Protein AF-0000000084550523 (afdb_homodimer)

InterPro domains:
  IPR000086 NUDIX hydrolase domain [PF00293] (5-114)
  IPR000086 NUDIX hydrolase domain [PS51462] (2-129)
  IPR015797 NUDIX hydrolase-like domain superfamily [SSF55811] (1-119)
  IPR020084 NUDIX hydrolase, conserved site [PS00893] (35-56)
  IPR020476 NUDIX hydrolase [PR00502] (30-44)
  IPR020476 NUDIX hydrolase [PR00502] (44-59)

Solvent-accessible surface area (backbone atoms only — not comparable to full-atom values): 14136 Å² total; per-residue (Å²): 114,49,72,41,50,31,27,27,32,50,34,50,47,96,83,65,51,33,34,47,33,28,30,32,51,89,74,68,43,58,42,58,32,40,45,67,50,52,93,94,50,49,68,65,55,31,25,36,49,30,29,24,34,46,36,27,30,39,51,48,71,60,36,30,20,32,40,34,32,34,35,33,58,79,76,39,28,38,35,39,36,40,31,25,39,28,42,80,76,43,73,54,85,43,64,65,39,64,82,50,32,76,45,66,46,77,34,44,46,70,57,44,30,68,63,43,65,80,45,78,82,27,57,73,52,42,68,66,25,38,8,52,58,43,77,68,44,78,42,115,113,48,71,42,49,30,27,26,32,50,35,50,46,97,81,65,52,32,33,48,33,27,30,31,52,88,75,69,41,58,43,58,31,41,46,67,50,52,92,94,50,49,70,65,55,30,26,36,50,30,29,25,34,47,35,27,31,38,50,47,70,58,38,29,21,33,41,34,33,34,36,32,58,79,78,39,28,38,35,39,36,41,31,25,38,28,43,80,76,43,74,54,86,43,64,64,40,64,83,50,32,74,46,66,47,77,34,44,48,70,58,45,29,69,62,41,66,81,46,77,81,27,58,74,51,41,68,65,24,37,8,54,59,44,77,71,44,77,42,114

pLDDT: mean 95.78, std 4.14, range [73.81, 98.88]

Structure (mmCIF, N/CA/C/O backbone):
data_AF-0000000084550523-model_v1
#
loop_
_entity.id
_entity.type
_entity.pdbx_description
1 polymer 'DNA mismatch repair protein MutT'
#
loop_
_atom_site.group_PDB
_atom_site.id
_atom_site.type_symbol
_atom_site.label_atom_id
_atom_site.label_alt_id
_atom_site.label_comp_id
_atom_site.label_asym_id
_atom_site.label_entity_id
_atom_site.label_seq_id
_atom_site.pdbx_PDB_ins_code
_atom_site.Cartn_x
_atom_site.Cartn_y
_atom_site.Cartn_z
_atom_site.occupancy
_atom_site.B_iso_or_equiv
_atom_site.auth_seq_id
_atom_site.auth_comp_id
_atom_site.auth_asym_id
_atom_site.auth_atom_id
_atom_site.pdbx_PDB_model_num
ATOM 1 N N . MET A 1 1 ? 15.398 3.863 -11.352 1 90.38 1 MET A N 1
ATOM 2 C CA . MET A 1 1 ? 14.648 4.773 -10.492 1 90.38 1 MET A CA 1
ATOM 3 C C . MET A 1 1 ? 14.68 4.301 -9.039 1 90.38 1 MET A C 1
ATOM 5 O O . MET A 1 1 ? 14.594 3.1 -8.773 1 90.38 1 MET A O 1
ATOM 9 N N . LYS A 1 2 ? 14.844 5.305 -8.172 1 92.5 2 LYS A N 1
ATOM 10 C CA . LYS A 1 2 ? 14.852 4.98 -6.746 1 92.5 2 LYS A CA 1
ATOM 11 C C . LYS A 1 2 ? 13.438 4.832 -6.203 1 92.5 2 LYS A C 1
ATOM 13 O O . LYS A 1 2 ? 12.562 5.652 -6.5 1 92.5 2 LYS A O 1
ATOM 18 N N . ARG A 1 3 ? 13.188 3.811 -5.434 1 94.19 3 ARG A N 1
ATOM 19 C CA . ARG A 1 3 ? 11.883 3.619 -4.805 1 94.19 3 ARG A CA 1
ATOM 20 C C . ARG A 1 3 ? 11.719 4.531 -3.594 1 94.19 3 ARG A C 1
ATOM 22 O O . ARG A 1 3 ? 12.625 4.637 -2.762 1 94.19 3 ARG A O 1
ATOM 29 N N . VAL A 1 4 ? 10.648 5.211 -3.543 1 95.19 4 VAL A N 1
ATOM 30 C CA . VAL A 1 4 ? 10.344 6.109 -2.436 1 95.19 4 VAL A CA 1
ATOM 31 C C . VAL A 1 4 ? 8.922 5.852 -1.937 1 95.19 4 VAL A C 1
ATOM 33 O O . VAL A 1 4 ? 8 5.648 -2.734 1 95.19 4 VAL A O 1
ATOM 36 N N . ASP A 1 5 ? 8.766 5.816 -0.643 1 97.38 5 ASP A N 1
ATOM 37 C CA . ASP A 1 5 ? 7.445 5.715 -0.022 1 97.38 5 ASP A CA 1
ATOM 38 C C . ASP A 1 5 ? 7.016 7.055 0.572 1 97.38 5 ASP A C 1
ATOM 40 O O . ASP A 1 5 ? 7.77 7.676 1.323 1 97.38 5 ASP A O 1
ATOM 44 N N . VAL A 1 6 ? 5.855 7.426 0.17 1 97.81 6 VAL A N 1
ATOM 45 C CA . VAL A 1 6 ? 5.254 8.641 0.705 1 97.81 6 VAL A CA 1
ATOM 46 C C . VAL A 1 6 ? 3.963 8.297 1.445 1 97.81 6 VAL A C 1
ATOM 48 O O . VAL A 1 6 ? 3.164 7.488 0.972 1 97.81 6 VAL A O 1
ATOM 51 N N . VAL A 1 7 ? 3.803 8.898 2.574 1 98.75 7 VAL A N 1
ATOM 52 C CA . VAL A 1 7 ? 2.615 8.609 3.375 1 98.75 7 VAL A CA 1
ATOM 53 C C . VAL A 1 7 ? 1.816 9.898 3.59 1 98.75 7 VAL A C 1
ATOM 55 O O . VAL A 1 7 ? 2.387 10.984 3.658 1 98.75 7 VAL A O 1
ATOM 58 N N . TYR A 1 8 ? 0.529 9.711 3.693 1 98.56 8 TYR A N 1
ATOM 59 C CA . TYR A 1 8 ? -0.394 10.789 4.023 1 98.56 8 TYR A CA 1
ATOM 60 C C . TYR A 1 8 ? -1.341 10.375 5.145 1 98.56 8 TYR A C 1
ATOM 62 O O . TYR A 1 8 ? -1.666 9.195 5.285 1 98.56 8 TYR A O 1
ATOM 70 N N . SER A 1 9 ? -1.741 11.32 5.922 1 98.75 9 SER A N 1
ATOM 71 C CA . SER A 1 9 ? -2.748 11.141 6.961 1 98.75 9 SER A CA 1
ATOM 72 C C . SER A 1 9 ? -4.027 11.898 6.633 1 98.75 9 SER A C 1
ATOM 74 O O . SER A 1 9 ? -4.02 13.133 6.559 1 98.75 9 SER A O 1
ATOM 76 N N . LEU A 1 10 ? -5.055 11.195 6.402 1 98.44 10 LEU A N 1
ATOM 77 C CA . LEU A 1 10 ? -6.363 11.828 6.281 1 98.44 10 LEU A CA 1
ATOM 78 C C . LEU A 1 10 ? -7.023 11.977 7.648 1 98.44 10 LEU A C 1
ATOM 80 O O . LEU A 1 10 ? -7.48 10.984 8.234 1 98.44 10 LEU A O 1
ATOM 84 N N . ILE A 1 11 ? -7.023 13.156 8.156 1 98.38 11 ILE A N 1
ATOM 85 C CA . ILE A 1 11 ? -7.547 13.484 9.477 1 98.38 11 ILE A CA 1
ATOM 86 C C . ILE A 1 11 ? -8.875 14.219 9.344 1 98.38 11 ILE A C 1
ATOM 88 O O . ILE A 1 11 ? -8.93 15.32 8.805 1 98.38 11 ILE A O 1
ATOM 92 N N . VAL A 1 12 ? -9.914 13.648 9.812 1 97.12 12 VAL A N 1
ATOM 93 C CA . VAL A 1 12 ? -11.234 14.273 9.758 1 97.12 12 VAL A CA 1
ATOM 94 C C . VAL A 1 12 ? -11.727 14.562 11.172 1 97.12 12 VAL A C 1
ATOM 96 O O . VAL A 1 12 ? -11.266 13.945 12.141 1 97.12 12 VAL A O 1
ATOM 99 N N . ASP A 1 13 ? -12.586 15.484 11.273 1 95.69 13 ASP A N 1
ATOM 100 C CA . ASP A 1 13 ? -13.141 15.805 12.586 1 95.69 13 ASP A CA 1
ATOM 101 C C . ASP A 1 13 ? -14.172 14.758 13.008 1 95.69 13 ASP A C 1
ATOM 103 O O . ASP A 1 13 ? -14.438 13.812 12.273 1 95.69 13 ASP A O 1
ATOM 107 N N . GLU A 1 14 ? -14.703 14.898 14.18 1 91.75 14 GLU A N 1
ATOM 108 C CA . GLU A 1 14 ? -15.586 13.906 14.789 1 91.75 14 GLU A CA 1
ATOM 109 C C . GLU A 1 14 ? -16.812 13.664 13.922 1 91.75 14 GLU A C 1
ATOM 111 O O . GLU A 1 14 ? -17.312 12.539 13.844 1 91.75 14 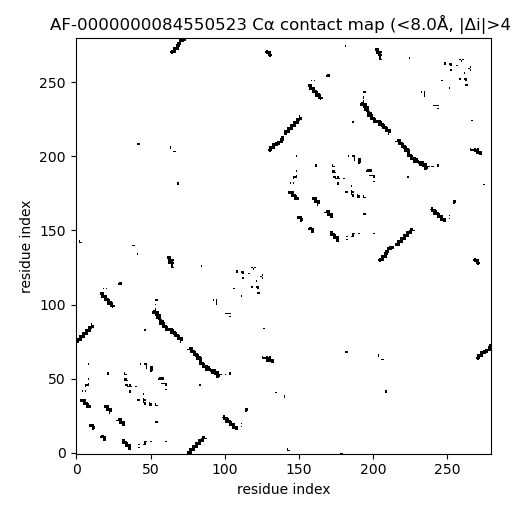GLU A O 1
ATOM 116 N N . LYS A 1 15 ? -17.266 14.742 13.242 1 92.88 15 LYS A N 1
ATOM 117 C CA . LYS A 1 15 ? -18.484 14.633 12.438 1 92.88 15 LYS A CA 1
ATOM 118 C C . LYS A 1 15 ? -18.156 14.203 11.008 1 92.88 15 LYS A C 1
ATOM 120 O O . LYS A 1 15 ? -19.047 14.039 10.18 1 92.88 15 LYS A O 1
ATOM 125 N N . GLU A 1 16 ? -16.828 14.008 10.727 1 92.5 16 GLU A N 1
ATOM 126 C CA . GLU A 1 16 ? -16.344 13.656 9.398 1 92.5 16 GLU A CA 1
ATOM 127 C C . GLU A 1 16 ? -16.859 14.641 8.352 1 92.5 16 GLU A C 1
ATOM 129 O O . GLU A 1 16 ? -17.297 14.242 7.266 1 92.5 16 GLU A O 1
ATOM 134 N N . GLU A 1 17 ? -16.875 15.867 8.719 1 94.81 17 GLU A N 1
ATOM 135 C CA . GLU A 1 17 ? -17.344 16.906 7.809 1 94.81 17 GLU A CA 1
ATOM 136 C C . GLU A 1 17 ? -16.188 17.797 7.344 1 94.81 17 GLU A C 1
ATOM 138 O O . GLU A 1 17 ? -16.281 18.438 6.301 1 94.81 17 GLU A O 1
ATOM 143 N N . ASN A 1 18 ? -15.195 17.859 8.164 1 97.62 18 ASN A N 1
ATOM 144 C CA . ASN A 1 18 ? -14.016 18.672 7.859 1 97.62 18 ASN A CA 1
ATOM 145 C C . ASN A 1 18 ? -12.75 17.828 7.855 1 97.62 18 ASN A C 1
ATOM 147 O O . ASN A 1 18 ? -12.633 16.859 8.617 1 97.62 18 ASN A O 1
ATOM 151 N N . VAL A 1 19 ? -11.836 18.219 7.008 1 98.25 19 VAL A N 1
ATOM 152 C CA . VAL A 1 19 ? -10.547 17.547 6.895 1 98.25 19 VAL A CA 1
ATOM 153 C C . VAL A 1 19 ? -9.422 18.547 7.191 1 98.25 19 VAL A C 1
ATOM 155 O O . VAL A 1 19 ? -9.523 19.719 6.855 1 98.25 19 VAL A O 1
ATOM 158 N N . LEU A 1 20 ? -8.391 18.109 7.887 1 98.56 20 LEU A N 1
ATOM 159 C CA . LEU A 1 20 ? -7.227 18.938 8.172 1 98.56 20 LEU A CA 1
ATOM 160 C C . LEU A 1 20 ? -6.262 18.938 6.988 1 98.56 20 LEU A C 1
ATOM 162 O O . LEU A 1 20 ? -5.828 17.875 6.531 1 98.56 20 LEU A O 1
ATOM 166 N N . MET A 1 21 ? -5.938 20.094 6.469 1 98.5 21 MET A N 1
ATOM 167 C CA . MET A 1 21 ? -5.027 20.234 5.336 1 98.5 21 MET A CA 1
ATOM 168 C C . MET A 1 21 ? -3.84 21.109 5.695 1 98.5 21 MET A C 1
ATOM 170 O O . MET A 1 21 ? -3.902 21.875 6.656 1 98.5 21 MET A O 1
ATOM 174 N N . VAL A 1 22 ? -2.812 20.953 4.969 1 98.69 22 VAL A N 1
ATOM 175 C CA . VAL A 1 22 ? -1.616 21.766 5.148 1 98.69 22 VAL A CA 1
ATOM 176 C C . VAL A 1 22 ? -1.253 22.453 3.832 1 98.69 22 VAL A C 1
ATOM 178 O O . VAL A 1 22 ? -1.513 21.906 2.752 1 98.69 22 VAL A O 1
ATOM 181 N N . HIS A 1 23 ? -0.714 23.609 3.912 1 98.44 23 HIS A N 1
ATOM 182 C CA . HIS A 1 23 ? -0.241 24.344 2.752 1 98.44 23 HIS A CA 1
ATOM 183 C C . HIS A 1 23 ? 1.257 24.156 2.545 1 98.44 23 HIS A C 1
ATOM 185 O O . HIS A 1 23 ? 2.059 24.516 3.408 1 98.44 23 HIS A O 1
ATOM 191 N N . ASN A 1 24 ? 1.652 23.594 1.451 1 97.38 24 ASN A N 1
ATOM 192 C CA . ASN A 1 24 ? 3.049 23.359 1.106 1 97.38 24 ASN A CA 1
ATOM 193 C C . ASN A 1 24 ? 3.705 24.609 0.529 1 97.38 24 ASN A C 1
ATOM 195 O O . ASN A 1 24 ? 3.223 25.172 -0.457 1 97.38 24 ASN A O 1
ATOM 199 N N . ILE A 1 25 ? 4.816 24.969 1.084 1 97.56 25 ILE A N 1
ATOM 200 C CA . ILE A 1 25 ? 5.5 26.188 0.682 1 97.56 25 ILE A CA 1
ATOM 201 C C . ILE A 1 25 ? 6.121 26 -0.7 1 97.56 25 ILE A C 1
ATOM 203 O O . ILE A 1 25 ? 5.949 26.844 -1.584 1 97.56 25 ILE A O 1
ATOM 207 N N . LYS A 1 26 ? 6.781 24.922 -0.896 1 94.25 26 LYS A N 1
ATOM 208 C CA . LYS A 1 26 ? 7.539 24.672 -2.121 1 94.25 26 LYS A CA 1
ATOM 209 C C . LYS A 1 26 ? 6.629 24.719 -3.346 1 94.25 26 LYS A C 1
ATOM 211 O O . LYS A 1 26 ? 6.98 25.312 -4.371 1 94.25 26 LYS A O 1
ATOM 216 N N . TYR A 1 27 ? 5.469 24.203 -3.219 1 92.5 27 TYR A N 1
ATOM 217 C CA . TYR A 1 27 ? 4.602 24.062 -4.383 1 92.5 27 TYR A CA 1
ATOM 218 C C . TYR A 1 27 ? 3.42 25.031 -4.305 1 92.5 27 TYR A C 1
ATOM 220 O O . TYR A 1 27 ? 2.596 25.078 -5.219 1 92.5 27 TYR A O 1
ATOM 228 N N . ASP A 1 28 ? 3.338 25.641 -3.254 1 96.06 28 ASP A N 1
ATOM 229 C CA . ASP A 1 28 ? 2.26 26.594 -3.002 1 96.06 28 ASP A CA 1
ATOM 230 C C . ASP A 1 28 ? 0.894 25.938 -3.217 1 96.06 28 ASP A C 1
ATOM 232 O O . ASP A 1 28 ? 0.061 26.469 -3.959 1 96.06 28 ASP A O 1
ATOM 236 N N . ASN A 1 29 ? 0.707 24.797 -2.643 1 96.56 29 ASN A N 1
ATOM 237 C CA . ASN A 1 29 ? -0.542 24.062 -2.771 1 96.56 29 ASN A CA 1
ATOM 238 C C . ASN A 1 29 ? -0.955 23.422 -1.449 1 96.56 29 ASN A C 1
ATOM 240 O O . ASN A 1 29 ? -0.176 23.406 -0.494 1 96.56 29 ASN A O 1
ATOM 244 N N . TRP A 1 30 ? -2.232 22.984 -1.427 1 97.12 30 TRP A N 1
ATOM 245 C CA . TRP A 1 30 ? -2.773 22.328 -0.245 1 97.12 30 TRP A CA 1
ATOM 246 C C . TRP A 1 30 ? -2.777 20.812 -0.424 1 97.12 30 TRP A C 1
ATOM 248 O O . TRP A 1 30 ? -3.068 20.312 -1.512 1 97.12 30 TRP A O 1
ATOM 258 N N . SER A 1 31 ? -2.518 20.125 0.626 1 97.38 31 SER A N 1
ATOM 259 C CA . SER A 1 31 ? -2.527 18.672 0.622 1 97.38 31 SER A CA 1
ATOM 260 C C . SER A 1 31 ? -2.859 18.109 2.004 1 97.38 31 SER A C 1
ATOM 262 O O . SER A 1 31 ? -3.059 18.875 2.953 1 97.38 31 SER A O 1
ATOM 264 N N . LEU A 1 32 ? -2.984 16.859 2.088 1 98.12 32 LEU A N 1
ATOM 265 C CA . LEU A 1 32 ? -3.02 16.172 3.383 1 98.12 32 LEU A CA 1
ATOM 266 C C . LEU A 1 32 ? -1.653 16.234 4.059 1 98.12 32 LEU A C 1
ATOM 268 O O . LEU A 1 32 ? -0.624 16.297 3.385 1 98.12 32 LEU A O 1
ATOM 272 N N . PRO A 1 33 ? -1.661 16.281 5.406 1 98.56 33 PRO A N 1
ATOM 273 C CA . PRO A 1 33 ? -0.357 16.109 6.051 1 98.56 33 PRO A CA 1
ATOM 274 C C . PRO A 1 33 ? 0.345 14.82 5.645 1 98.56 33 PRO A C 1
ATOM 276 O O . PRO A 1 33 ? -0.289 13.758 5.574 1 98.56 33 PRO A O 1
ATOM 279 N N . GLY A 1 34 ? 1.571 14.875 5.336 1 98.44 34 GLY A N 1
ATOM 280 C CA . GLY A 1 34 ? 2.307 13.695 4.898 1 98.44 34 GLY A CA 1
ATOM 281 C C . GLY A 1 34 ? 3.701 14.016 4.395 1 98.44 34 GLY A C 1
ATOM 282 O O . GLY A 1 34 ? 4.125 15.18 4.422 1 98.44 34 GLY A O 1
ATOM 283 N N . GLY A 1 35 ? 4.43 13.023 3.965 1 97.69 35 GLY A N 1
ATOM 284 C CA . GLY A 1 35 ? 5.793 13.164 3.473 1 97.69 35 GLY A CA 1
ATOM 285 C C . GLY A 1 35 ? 6.48 11.828 3.238 1 97.69 35 GLY A C 1
ATOM 286 O O . GLY A 1 35 ? 5.84 10.781 3.285 1 97.69 35 GLY A O 1
ATOM 287 N N . SER A 1 36 ? 7.75 11.891 2.982 1 97.25 36 SER A N 1
ATOM 288 C CA . SER A 1 36 ? 8.531 10.695 2.672 1 97.25 36 SER A CA 1
ATOM 289 C C . SER A 1 36 ? 8.836 9.891 3.93 1 97.25 36 SER A C 1
ATOM 291 O O . SER A 1 36 ? 9.07 10.461 4.996 1 97.25 36 SER A O 1
ATOM 293 N N . VAL A 1 37 ? 8.828 8.609 3.764 1 97.94 37 VAL A N 1
ATOM 294 C CA . VAL A 1 37 ? 9.273 7.719 4.828 1 97.94 37 VAL A CA 1
ATOM 295 C C . VAL A 1 37 ? 10.797 7.758 4.934 1 97.94 37 VAL A C 1
ATOM 297 O O . VAL A 1 37 ? 11.5 7.617 3.93 1 97.94 37 VAL A O 1
ATOM 300 N N . GLU A 1 38 ? 11.352 7.992 6.113 1 97.19 38 GLU A N 1
ATOM 301 C CA . GLU A 1 38 ? 12.797 8.023 6.332 1 97.19 38 GLU A CA 1
ATOM 302 C C . GLU A 1 38 ? 13.344 6.629 6.629 1 97.19 38 GLU A C 1
ATOM 304 O O . GLU A 1 38 ? 12.594 5.742 7.051 1 97.19 38 GLU A O 1
ATOM 309 N N . PRO A 1 39 ? 14.633 6.445 6.402 1 94.62 39 PRO A N 1
ATOM 310 C CA . PRO A 1 39 ? 15.227 5.145 6.719 1 94.62 39 PRO A CA 1
ATOM 311 C C . PRO A 1 39 ? 15.008 4.73 8.172 1 94.62 39 PRO A C 1
ATOM 313 O O . PRO A 1 39 ? 15.172 5.547 9.078 1 94.62 39 PRO A O 1
ATOM 316 N N . GLY A 1 40 ? 14.562 3.471 8.367 1 93.12 40 GLY A N 1
ATOM 317 C CA . GLY A 1 40 ? 14.398 2.926 9.703 1 93.12 40 GLY A CA 1
ATOM 318 C C . GLY A 1 40 ? 13.016 3.162 10.273 1 93.12 40 GLY A C 1
ATOM 319 O O . GLY A 1 40 ? 12.688 2.662 11.352 1 93.12 40 GLY A O 1
ATOM 320 N N . GLU A 1 41 ? 12.203 3.863 9.539 1 96.31 41 GLU A N 1
ATOM 321 C CA . GLU A 1 41 ? 10.844 4.18 9.953 1 96.31 41 GLU A CA 1
ATOM 322 C C . GLU A 1 41 ? 9.828 3.311 9.219 1 96.31 41 GLU A C 1
ATOM 324 O O . GLU A 1 41 ? 9.984 3.037 8.031 1 96.31 41 GLU A O 1
ATOM 329 N N . THR A 1 42 ? 8.789 2.869 9.969 1 98 42 THR A N 1
ATOM 330 C CA . THR A 1 42 ? 7.668 2.229 9.297 1 98 42 THR A CA 1
ATOM 331 C C . THR A 1 42 ? 6.781 3.268 8.617 1 98 42 THR A C 1
ATOM 333 O O . THR A 1 42 ? 6.906 4.465 8.875 1 98 42 THR A O 1
ATOM 336 N N . LEU A 1 43 ? 5.906 2.799 7.754 1 98.69 43 LEU A N 1
ATOM 337 C CA . LEU A 1 43 ? 4.918 3.674 7.133 1 98.69 43 LEU A CA 1
ATOM 338 C C . LEU A 1 43 ? 4.113 4.422 8.188 1 98.69 43 LEU A C 1
ATOM 340 O O . LEU A 1 43 ? 3.938 5.637 8.094 1 98.69 43 LEU A O 1
ATOM 344 N N . ALA A 1 44 ? 3.645 3.695 9.188 1 98.75 44 ALA A N 1
ATOM 345 C CA . ALA A 1 44 ? 2.818 4.27 10.242 1 98.75 44 ALA A CA 1
ATOM 346 C C . ALA A 1 44 ? 3.6 5.305 11.047 1 98.75 44 ALA A C 1
ATOM 348 O O . ALA A 1 44 ? 3.092 6.391 11.336 1 98.75 44 ALA A O 1
ATOM 349 N N . GLU A 1 45 ? 4.855 4.992 11.391 1 98.56 45 GLU A N 1
ATOM 350 C CA . GLU A 1 45 ? 5.703 5.922 12.125 1 98.56 45 GLU A CA 1
ATOM 351 C C . GLU A 1 45 ? 5.922 7.211 11.336 1 98.56 45 GLU A C 1
ATOM 353 O O . GLU A 1 45 ? 5.895 8.305 11.906 1 98.56 45 GLU A O 1
ATOM 358 N N . ALA A 1 46 ? 6.188 7.066 10.07 1 98.75 46 ALA A N 1
ATOM 359 C CA . ALA A 1 46 ? 6.383 8.227 9.211 1 98.75 46 ALA A CA 1
ATOM 360 C C . ALA A 1 46 ? 5.129 9.102 9.172 1 98.75 46 ALA A C 1
ATOM 362 O O . ALA A 1 46 ? 5.215 10.328 9.266 1 98.75 46 ALA A O 1
ATOM 363 N N . ALA A 1 47 ? 3.953 8.477 9.016 1 98.81 47 ALA A N 1
ATOM 364 C CA . ALA A 1 47 ? 2.695 9.211 8.969 1 98.81 47 ALA A CA 1
ATOM 365 C C . ALA A 1 47 ? 2.471 10 10.25 1 98.81 47 ALA A C 1
ATOM 367 O O . ALA A 1 47 ? 2.104 11.18 10.211 1 98.81 47 ALA A O 1
ATOM 368 N N . VAL A 1 48 ? 2.725 9.344 11.359 1 98.69 48 VAL A N 1
ATOM 369 C CA . VAL A 1 48 ? 2.551 9.977 12.664 1 98.69 48 VAL A CA 1
ATOM 370 C C . VAL A 1 48 ? 3.545 11.125 12.82 1 98.69 48 VAL A C 1
ATOM 372 O O . VAL A 1 48 ? 3.174 12.219 13.242 1 98.69 48 VAL A O 1
ATOM 375 N N . ARG A 1 49 ? 4.812 10.875 12.484 1 98.62 49 ARG A N 1
ATOM 376 C CA . ARG A 1 49 ? 5.844 11.906 12.586 1 98.62 49 ARG A CA 1
ATOM 377 C C . ARG A 1 49 ? 5.508 13.102 11.703 1 98.62 49 ARG A C 1
ATOM 379 O O . ARG A 1 49 ? 5.543 14.242 12.164 1 98.62 49 ARG A O 1
ATOM 386 N N . GLU A 1 50 ? 5.191 12.867 10.438 1 98.75 50 GLU A N 1
ATOM 387 C CA . GLU A 1 50 ? 4.891 13.945 9.492 1 98.75 50 GLU A CA 1
ATOM 388 C C . GLU A 1 50 ? 3.666 14.742 9.938 1 98.75 50 GLU A C 1
ATOM 390 O O . GLU A 1 50 ? 3.623 15.961 9.781 1 98.75 50 GLU A O 1
ATOM 395 N N . ALA A 1 51 ? 2.629 14.055 10.414 1 98.69 51 ALA A N 1
ATOM 396 C CA . ALA A 1 51 ? 1.464 14.766 10.938 1 98.69 51 ALA A CA 1
ATOM 397 C C . ALA A 1 51 ? 1.86 15.719 12.062 1 98.69 51 ALA A C 1
ATOM 399 O O . ALA A 1 51 ? 1.423 16.875 12.094 1 98.69 51 ALA A O 1
ATOM 400 N N . TRP A 1 52 ? 2.695 15.234 12.945 1 98.62 52 TRP A N 1
ATOM 401 C CA . TRP A 1 52 ? 3.154 16.062 14.055 1 98.62 52 TRP A CA 1
ATOM 402 C C . TRP A 1 52 ? 3.971 17.25 13.547 1 98.62 52 TRP A C 1
ATOM 404 O O . TRP A 1 52 ? 3.742 18.391 13.961 1 98.62 52 TRP A O 1
ATOM 414 N N . GLU A 1 53 ? 4.91 16.969 12.719 1 98.62 53 GLU A N 1
ATOM 415 C CA . GLU A 1 53 ? 5.789 18.016 12.203 1 98.62 53 GLU A CA 1
ATOM 416 C C . GLU A 1 53 ? 4.992 19.109 11.484 1 98.62 53 GLU A C 1
ATOM 418 O O . GLU A 1 53 ? 5.273 20.297 11.648 1 98.62 53 GLU A O 1
ATOM 423 N N . GLU A 1 54 ? 3.984 18.703 10.766 1 98.62 54 GLU A N 1
ATOM 424 C CA . GLU A 1 54 ? 3.311 19.641 9.875 1 98.62 54 GLU A CA 1
ATOM 425 C C . GLU A 1 54 ? 2.1 20.266 10.547 1 98.62 54 GLU A C 1
ATOM 427 O O . GLU A 1 54 ? 1.637 21.328 10.133 1 98.62 54 GLU A O 1
ATOM 432 N N . THR A 1 55 ? 1.513 19.625 11.602 1 98.44 55 THR A N 1
ATOM 433 C CA . THR A 1 55 ? 0.261 20.125 12.148 1 98.44 55 THR A CA 1
ATOM 434 C C . THR A 1 55 ? 0.38 20.359 13.648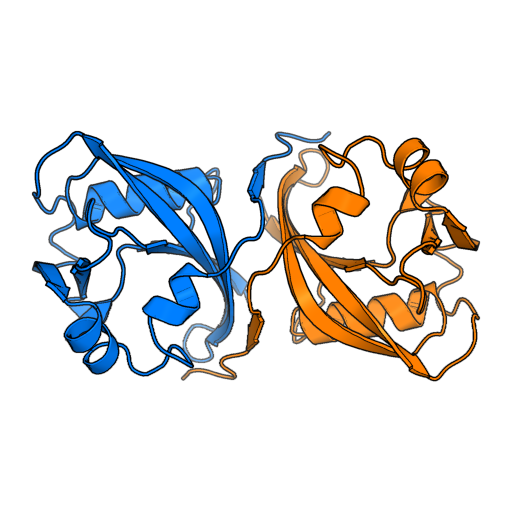 1 98.44 55 THR A C 1
ATOM 436 O O . THR A 1 55 ? -0.444 21.047 14.25 1 98.44 55 THR A O 1
ATOM 439 N N . GLY A 1 56 ? 1.37 19.75 14.32 1 98.31 56 GLY A N 1
ATOM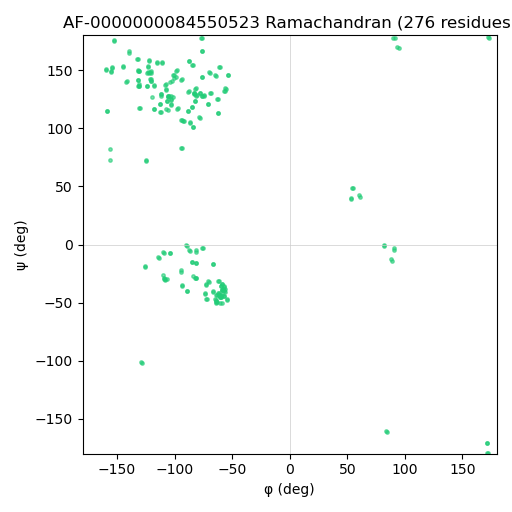 440 C CA . GLY A 1 56 ? 1.516 19.797 15.766 1 98.31 56 GLY A CA 1
ATOM 441 C C . GLY A 1 56 ? 0.634 18.797 16.484 1 98.31 56 GLY A C 1
ATOM 442 O O . GLY A 1 56 ? 0.702 18.672 17.719 1 98.31 56 GLY A O 1
ATOM 443 N N . LEU A 1 57 ? -0.161 18.016 15.789 1 98.25 57 LEU A N 1
ATOM 444 C CA . LEU A 1 57 ? -1.102 17.078 16.391 1 98.25 57 LEU A CA 1
ATOM 445 C C . LEU A 1 57 ? -0.481 15.688 16.5 1 98.25 57 LEU A C 1
ATOM 447 O O . LEU A 1 57 ? 0.264 15.266 15.617 1 98.25 57 LEU A O 1
ATOM 451 N N . THR A 1 58 ? -0.779 15.031 17.578 1 98.25 58 THR A N 1
ATOM 452 C CA . THR A 1 58 ? -0.496 13.609 17.688 1 98.25 58 THR A CA 1
ATOM 453 C C . THR A 1 58 ? -1.661 12.781 17.141 1 98.25 58 THR A C 1
ATOM 455 O O . THR A 1 58 ? -2.818 13.039 17.484 1 98.25 58 THR A O 1
ATOM 458 N N . VAL A 1 59 ? -1.332 11.812 16.312 1 98.5 59 VAL A N 1
ATOM 459 C CA . VAL A 1 59 ? -2.4 11.031 15.703 1 98.5 59 VAL A CA 1
ATOM 460 C C . VAL A 1 59 ? -2.082 9.547 15.812 1 98.5 59 VAL A C 1
ATOM 462 O O . VAL A 1 59 ? -0.941 9.164 16.094 1 98.5 59 VAL A O 1
ATOM 465 N N . GLU A 1 60 ? -3.105 8.773 15.688 1 98.44 60 GLU A N 1
ATOM 466 C CA . GLU A 1 60 ? -3.008 7.336 15.422 1 98.44 60 GLU A CA 1
ATOM 467 C C . GLU A 1 60 ? -3.529 6.996 14.031 1 98.44 60 GLU A C 1
ATOM 469 O O . GLU A 1 60 ? -4.578 7.496 13.609 1 98.44 60 GLU A O 1
ATOM 474 N N . VAL A 1 61 ? -2.697 6.246 13.312 1 98.38 61 VAL A N 1
ATOM 475 C CA . VAL A 1 61 ? -3.15 5.812 11.992 1 98.38 61 VAL A CA 1
ATOM 476 C C . VAL A 1 61 ? -3.688 4.387 12.078 1 98.38 61 VAL A C 1
ATOM 478 O O . VAL A 1 61 ? -3.258 3.602 12.93 1 98.38 61 VAL A O 1
ATOM 481 N N . SER A 1 62 ? -4.621 4.059 11.25 1 97.19 62 SER A N 1
ATOM 482 C CA . SER A 1 62 ? -5.262 2.748 11.273 1 97.19 62 SER A CA 1
ATOM 483 C C . SER A 1 62 ? -5.258 2.107 9.891 1 97.19 62 SER A C 1
ATOM 485 O O . SER A 1 62 ? -4.23 1.583 9.445 1 97.19 62 SER A O 1
ATOM 487 N N . ARG A 1 63 ? -6.348 2.127 9.148 1 97.81 63 ARG A N 1
ATOM 488 C CA . ARG A 1 63 ? -6.504 1.447 7.871 1 97.81 63 ARG A CA 1
ATOM 489 C C . ARG A 1 63 ? -5.957 2.299 6.73 1 97.81 63 ARG A C 1
ATOM 491 O O . ARG A 1 63 ? -5.848 3.52 6.855 1 97.81 63 ARG A O 1
ATOM 498 N N . VAL A 1 64 ? -5.559 1.638 5.66 1 98.69 64 VAL A N 1
ATOM 499 C CA . VAL A 1 64 ? -5.137 2.289 4.422 1 98.69 64 VAL A CA 1
ATOM 500 C C . VAL A 1 64 ? -6.363 2.627 3.574 1 98.69 64 VAL A C 1
ATOM 502 O O . VAL A 1 64 ? -7.215 1.769 3.334 1 98.69 64 VAL A O 1
ATOM 505 N N . LEU A 1 65 ? -6.371 3.848 3.16 1 98.25 65 LEU A N 1
ATOM 506 C CA . LEU A 1 65 ? -7.52 4.344 2.408 1 98.25 65 LEU A CA 1
ATOM 507 C C . LEU A 1 65 ? -7.285 4.203 0.908 1 98.25 65 LEU A C 1
ATOM 509 O O . LEU A 1 65 ? -8.227 3.988 0.146 1 98.25 65 LEU A O 1
ATOM 513 N N . THR A 1 66 ? -6.082 4.395 0.526 1 97.94 66 THR A N 1
ATOM 514 C CA . THR A 1 66 ? -5.727 4.312 -0.887 1 97.94 66 THR A CA 1
ATOM 515 C C . THR A 1 66 ? -4.23 4.066 -1.056 1 97.94 66 THR A C 1
ATOM 517 O O . THR A 1 66 ? -3.436 4.43 -0.185 1 97.94 66 THR A O 1
ATOM 520 N N . VAL A 1 67 ? -3.883 3.414 -2.121 1 98.31 67 VAL A N 1
ATOM 521 C CA . VAL A 1 67 ? -2.508 3.27 -2.594 1 98.31 67 VAL A CA 1
ATOM 522 C C . VAL A 1 67 ? -2.367 3.904 -3.975 1 98.31 67 VAL A C 1
ATOM 524 O O . VAL A 1 67 ? -3.025 3.484 -4.93 1 98.31 67 VAL A O 1
ATOM 527 N N . ASN A 1 68 ? -1.591 4.891 -4.062 1 96.88 68 ASN A N 1
ATOM 528 C CA . ASN A 1 68 ? -1.264 5.512 -5.344 1 96.88 68 ASN A CA 1
ATOM 529 C C . ASN A 1 68 ? 0.19 5.258 -5.734 1 96.88 68 ASN A C 1
ATOM 531 O O . ASN A 1 68 ? 1.02 4.941 -4.879 1 96.88 68 ASN A O 1
ATOM 535 N N . GLU A 1 69 ? 0.397 5.344 -6.949 1 97.19 69 GLU A N 1
ATOM 536 C CA . GLU A 1 69 ? 1.716 5.074 -7.516 1 97.19 69 GLU A CA 1
ATOM 537 C C . GLU A 1 69 ? 2.031 6.027 -8.664 1 97.19 69 GLU A C 1
ATOM 539 O O . GLU A 1 69 ? 1.145 6.379 -9.445 1 97.19 69 GLU A O 1
ATOM 544 N N . GLY A 1 70 ? 3.299 6.477 -8.703 1 95.69 70 GLY A N 1
ATOM 545 C CA . GLY A 1 70 ? 3.717 7.328 -9.805 1 95.69 70 GLY A CA 1
ATOM 546 C C . GLY A 1 70 ? 5.211 7.281 -10.062 1 95.69 70 GLY A C 1
ATOM 547 O O . GLY A 1 70 ? 5.992 6.988 -9.156 1 95.69 70 GLY A O 1
ATOM 548 N N . PHE A 1 71 ? 5.578 7.465 -11.281 1 95.19 71 PHE A N 1
ATOM 549 C CA . PHE A 1 71 ? 6.973 7.656 -11.664 1 95.19 71 PHE A CA 1
ATOM 550 C C . PHE A 1 71 ? 7.328 9.141 -11.695 1 95.19 71 PHE A C 1
ATOM 552 O O . PHE A 1 71 ? 6.875 9.875 -12.57 1 95.19 71 PHE A O 1
ATOM 559 N N . MET A 1 72 ? 8.062 9.539 -10.719 1 92.88 72 MET A N 1
ATOM 560 C CA . MET A 1 72 ? 8.508 10.93 -10.656 1 92.88 72 MET A CA 1
ATOM 561 C C . MET A 1 72 ? 9.766 11.141 -11.5 1 92.88 72 MET A C 1
ATOM 563 O O . MET A 1 72 ? 10.883 10.914 -11.031 1 92.88 72 MET A O 1
ATOM 567 N N . MET A 1 73 ? 9.672 11.664 -12.648 1 89.25 73 MET A N 1
ATOM 568 C CA . MET A 1 73 ? 10.711 11.672 -13.672 1 89.25 73 MET A CA 1
ATOM 569 C C . MET A 1 73 ? 11.828 12.648 -13.305 1 89.25 73 MET A C 1
ATOM 571 O O . MET A 1 73 ? 13.008 12.352 -13.508 1 89.25 73 MET A O 1
ATOM 575 N N . LYS A 1 74 ? 11.445 13.812 -12.812 1 87.62 74 LYS A N 1
ATOM 576 C CA . LYS A 1 74 ? 12.438 14.828 -12.484 1 87.62 74 LYS A CA 1
ATOM 577 C C . LYS A 1 74 ? 13.43 14.312 -11.438 1 87.62 74 LYS A C 1
ATOM 579 O O . LYS A 1 74 ? 14.633 14.523 -11.562 1 87.62 74 LYS A O 1
ATOM 584 N N . HIS A 1 75 ? 12.961 13.555 -10.57 1 88.31 75 HIS A N 1
ATOM 585 C CA . HIS A 1 75 ? 13.805 13.086 -9.469 1 88.31 75 HIS A CA 1
ATOM 586 C C . HIS A 1 75 ? 14.227 11.641 -9.672 1 88.31 75 HIS A C 1
ATOM 588 O O . HIS A 1 75 ? 14.984 11.086 -8.867 1 88.31 75 HIS A O 1
ATOM 594 N N . GLN A 1 76 ? 13.602 11.016 -10.758 1 91.56 76 GLN A N 1
ATOM 595 C CA . GLN A 1 76 ? 13.875 9.617 -11.07 1 91.56 76 GLN A CA 1
ATOM 596 C C . GLN A 1 76 ? 13.484 8.703 -9.906 1 91.56 76 GLN A C 1
ATOM 598 O O . GLN A 1 76 ? 14.273 7.852 -9.484 1 91.56 76 GLN A O 1
ATOM 603 N N . HIS A 1 77 ? 12.352 9.031 -9.375 1 93.62 77 HIS A N 1
ATOM 604 C CA . HIS A 1 77 ? 11.797 8.234 -8.281 1 93.62 77 HIS A CA 1
ATOM 605 C C . HIS A 1 77 ? 10.594 7.422 -8.75 1 93.62 77 HIS A C 1
ATOM 607 O O . HIS A 1 77 ? 9.773 7.906 -9.531 1 93.62 77 HIS A O 1
ATOM 613 N N . HIS A 1 78 ? 10.516 6.238 -8.352 1 95.94 78 HIS A N 1
ATOM 614 C CA . HIS A 1 78 ? 9.297 5.438 -8.32 1 95.94 78 HIS A CA 1
ATOM 615 C C . HIS A 1 78 ? 8.617 5.523 -6.957 1 95.94 78 HIS A C 1
ATOM 617 O O . HIS A 1 78 ? 9.039 4.867 -6.004 1 95.94 78 HIS A O 1
ATOM 623 N N . ALA A 1 79 ? 7.5 6.246 -6.902 1 96.44 79 ALA A N 1
ATOM 624 C CA . ALA A 1 79 ? 6.898 6.574 -5.613 1 96.44 79 ALA A CA 1
ATOM 625 C C . ALA A 1 79 ? 5.625 5.77 -5.379 1 96.44 79 ALA A C 1
ATOM 627 O O . ALA A 1 79 ? 4.801 5.625 -6.285 1 96.44 79 ALA A O 1
ATOM 628 N N . ILE A 1 80 ? 5.527 5.23 -4.23 1 97.75 80 ILE A N 1
ATOM 629 C CA . ILE A 1 80 ? 4.277 4.668 -3.729 1 97.75 80 ILE A CA 1
ATOM 630 C C . ILE A 1 80 ? 3.701 5.586 -2.65 1 97.75 80 ILE A C 1
ATOM 632 O O . ILE A 1 80 ? 4.391 5.941 -1.692 1 97.75 80 ILE A O 1
ATOM 636 N N . PHE A 1 81 ? 2.467 6.027 -2.861 1 97.62 81 PHE A N 1
ATOM 637 C CA . PHE A 1 81 ? 1.762 6.887 -1.92 1 97.62 81 PHE A CA 1
ATOM 638 C C . PHE A 1 81 ? 0.736 6.094 -1.121 1 97.62 81 PHE A C 1
ATOM 640 O O . PHE A 1 81 ? -0.17 5.484 -1.695 1 97.62 81 PHE A O 1
ATOM 647 N N . ILE A 1 82 ? 0.907 6.094 0.162 1 98.69 82 ILE A N 1
ATOM 648 C CA . ILE A 1 82 ? -0.034 5.414 1.046 1 98.69 82 ILE A CA 1
ATOM 649 C C . ILE A 1 82 ? -0.785 6.441 1.889 1 98.69 82 ILE A C 1
ATOM 651 O O . ILE A 1 82 ? -0.17 7.223 2.617 1 98.69 82 ILE A O 1
ATOM 655 N N . THR A 1 83 ? -2.07 6.461 1.772 1 98.62 83 THR A N 1
ATOM 656 C CA . THR A 1 83 ? -2.889 7.344 2.596 1 98.62 83 THR A CA 1
ATOM 657 C C . THR A 1 83 ? -3.566 6.562 3.719 1 98.62 83 THR A C 1
ATOM 659 O O . THR A 1 83 ? -4.285 5.594 3.463 1 98.62 83 THR A O 1
ATOM 662 N N . PHE A 1 84 ? -3.357 6.992 4.941 1 98.88 84 PHE A N 1
ATOM 663 C CA . PHE A 1 84 ? -3.947 6.363 6.117 1 98.88 84 PHE A CA 1
ATOM 664 C C . PHE A 1 84 ? -5.16 7.148 6.598 1 98.88 84 PHE A C 1
ATOM 666 O O . PHE A 1 84 ? -5.188 8.375 6.512 1 98.88 84 PHE A O 1
ATOM 673 N N . ALA A 1 85 ? -6.133 6.418 7.121 1 98.44 85 ALA A N 1
ATOM 674 C CA . ALA A 1 85 ? -7.066 7.043 8.055 1 98.44 85 ALA A CA 1
ATOM 675 C C . ALA A 1 85 ? -6.379 7.387 9.375 1 98.44 85 ALA A C 1
ATOM 677 O O . ALA A 1 85 ? -5.672 6.555 9.945 1 98.44 85 ALA A O 1
ATOM 678 N N . ALA A 1 86 ? -6.566 8.633 9.828 1 98.44 86 ALA A N 1
ATOM 679 C CA . ALA A 1 86 ? -5.891 9.062 11.047 1 98.44 86 ALA A CA 1
ATOM 680 C C . ALA A 1 86 ? -6.867 9.742 12.008 1 98.44 86 ALA A C 1
ATOM 682 O O . ALA A 1 86 ? -7.75 10.492 11.578 1 98.44 86 ALA A O 1
ATOM 683 N N . SER A 1 87 ? -6.699 9.477 13.281 1 97.75 87 SER A N 1
ATOM 684 C CA . SER A 1 87 ? -7.492 10.117 14.328 1 97.75 87 SER A CA 1
ATOM 685 C C . SER A 1 87 ? -6.605 10.891 15.297 1 97.75 87 SER A C 1
ATOM 687 O O . SER A 1 87 ? -5.516 10.43 15.648 1 97.75 87 SER A O 1
ATOM 689 N N . ILE A 1 88 ? -7.082 12.023 15.75 1 97.81 88 ILE A N 1
ATOM 690 C CA . ILE A 1 88 ? -6.328 12.867 16.672 1 97.81 88 ILE A CA 1
ATOM 691 C C . ILE A 1 88 ? -6.379 12.266 18.078 1 97.81 88 ILE A C 1
ATOM 693 O O . ILE A 1 88 ? -7.457 11.953 18.578 1 97.81 88 ILE A O 1
ATOM 697 N N . THR A 1 89 ? -5.223 12.109 18.656 1 97.69 89 THR A N 1
ATOM 698 C CA . THR A 1 89 ? -5.168 11.578 20.016 1 97.69 89 THR A CA 1
ATOM 699 C C . THR A 1 89 ? -4.648 12.633 20.984 1 97.69 89 THR A C 1
ATOM 701 O O . THR A 1 89 ? -4.656 12.422 22.203 1 97.69 89 THR A O 1
ATOM 704 N N . GLY A 1 90 ? -4.102 13.75 20.438 1 96.44 90 GLY A N 1
ATOM 705 C CA . GLY A 1 90 ? -3.631 14.836 21.281 1 96.44 90 GLY A CA 1
ATOM 706 C C . GLY A 1 90 ? -2.91 15.922 20.516 1 96.44 90 GLY A C 1
ATOM 707 O O . GLY A 1 90 ? -2.857 15.883 19.281 1 96.44 90 GLY A O 1
ATOM 708 N N . GLY A 1 91 ? -2.527 16.938 21.297 1 95.25 91 GLY A N 1
ATOM 709 C CA . GLY A 1 91 ? -1.776 18.031 20.719 1 95.25 91 GLY A CA 1
ATOM 710 C C . GLY A 1 91 ? -2.654 19.203 20.312 1 95.25 91 GLY A C 1
ATOM 711 O O . GLY A 1 91 ? -3.881 19.125 20.406 1 95.25 91 GLY A O 1
ATOM 712 N N . ASP A 1 92 ? -1.94 20.312 19.984 1 96.31 92 ASP A N 1
ATOM 713 C CA . ASP A 1 92 ? -2.559 21.5 19.422 1 96.31 92 ASP A CA 1
ATOM 714 C C . ASP A 1 92 ? -1.945 21.875 18.078 1 96.31 92 ASP A C 1
ATOM 716 O O . ASP A 1 92 ? -0.79 21.547 17.812 1 96.31 92 ASP A O 1
ATOM 720 N N . ILE A 1 93 ? -2.754 22.5 17.359 1 96.62 93 ILE A N 1
ATOM 721 C CA . ILE A 1 93 ? -2.266 22.906 16.047 1 96.62 93 ILE A CA 1
ATOM 722 C C . ILE A 1 93 ? -1.092 23.859 16.203 1 96.62 93 ILE A C 1
ATOM 724 O O . ILE A 1 93 ? -1.249 24.953 16.75 1 96.62 93 ILE A O 1
ATOM 728 N N . GLU A 1 94 ? 0.017 23.484 15.828 1 97.38 94 GLU A N 1
ATOM 729 C CA . GLU A 1 94 ? 1.266 24.234 15.805 1 97.38 94 GLU A CA 1
ATOM 730 C C . GLU A 1 94 ? 2.258 23.625 14.82 1 97.38 94 GLU A C 1
ATOM 732 O O . GLU A 1 94 ? 2.791 22.547 15.055 1 97.38 94 GLU A O 1
ATOM 737 N N . ILE A 1 95 ? 2.557 24.328 13.844 1 97.5 95 ILE A N 1
ATOM 738 C CA . ILE A 1 95 ? 3.453 23.828 12.805 1 97.5 95 ILE A CA 1
ATOM 739 C C . ILE A 1 95 ? 4.879 23.75 13.352 1 97.5 95 ILE A C 1
ATOM 741 O O . ILE A 1 95 ? 5.438 24.75 13.789 1 97.5 95 ILE A O 1
ATOM 745 N N . GLN A 1 96 ? 5.469 22.562 13.336 1 97.25 96 GLN A N 1
ATOM 746 C CA . GLN A 1 96 ? 6.848 22.375 13.773 1 97.25 96 GLN A CA 1
ATOM 747 C C . GLN A 1 96 ? 7.824 22.562 12.609 1 97.25 96 GLN A C 1
ATOM 749 O O . GLN A 1 96 ? 8.914 23.094 12.789 1 97.25 96 GLN A O 1
ATOM 754 N N . ASP A 1 97 ? 7.48 22.078 11.461 1 96.62 97 ASP A N 1
ATOM 755 C CA . ASP A 1 97 ? 8.281 22.219 10.25 1 96.62 97 ASP A CA 1
ATOM 756 C C . ASP A 1 97 ? 7.844 23.438 9.445 1 96.62 97 ASP A C 1
ATOM 758 O O . ASP A 1 97 ? 7.207 23.297 8.398 1 96.62 97 ASP A O 1
ATOM 762 N N . THR A 1 98 ? 8.305 24.609 9.758 1 96.88 98 THR A N 1
ATOM 763 C CA . THR A 1 98 ? 7.883 25.859 9.148 1 96.88 98 THR A CA 1
ATOM 764 C C . THR A 1 98 ? 8.594 26.094 7.82 1 96.88 98 THR A C 1
ATOM 766 O O . THR A 1 98 ? 8.258 27.016 7.078 1 96.88 98 THR A O 1
ATOM 769 N N . GLU A 1 99 ? 9.508 25.234 7.496 1 97.12 99 GLU A N 1
ATOM 770 C CA . GLU A 1 99 ? 10.227 25.375 6.234 1 97.12 99 GLU A CA 1
ATOM 771 C C . GLU A 1 99 ? 9.438 24.75 5.078 1 97.12 99 GLU A C 1
ATOM 773 O O . GLU A 1 99 ? 9.57 25.188 3.932 1 97.12 99 GLU A O 1
ATOM 778 N N . THR A 1 100 ? 8.648 23.797 5.398 1 97 100 THR A N 1
ATOM 779 C CA . THR A 1 100 ? 7.957 23.078 4.34 1 97 100 THR A CA 1
ATOM 780 C C . THR A 1 100 ? 6.473 23.438 4.328 1 97 100 THR A C 1
ATOM 782 O O . THR A 1 100 ? 5.836 23.406 3.271 1 97 100 THR A O 1
ATOM 785 N N . VAL A 1 101 ? 5.957 23.766 5.488 1 97.81 101 VAL A N 1
ATOM 786 C CA . VAL A 1 101 ? 4.527 24.031 5.629 1 97.81 101 VAL A CA 1
ATOM 787 C C . VAL A 1 101 ? 4.312 25.422 6.215 1 97.81 101 VAL A C 1
ATOM 789 O O . VAL A 1 101 ? 4.961 25.797 7.191 1 97.81 101 VAL A O 1
ATOM 792 N N . SER A 1 102 ? 3.35 26.125 5.613 1 98 102 SER A N 1
ATOM 793 C CA . SER A 1 102 ? 3.156 27.516 6.043 1 98 102 SER A CA 1
ATOM 794 C C . SER A 1 102 ? 1.861 27.672 6.832 1 98 102 SER A C 1
ATOM 796 O O . SER A 1 102 ? 1.742 28.562 7.672 1 98 102 SER A O 1
ATOM 798 N N . ARG A 1 103 ? 0.892 26.828 6.488 1 98.25 103 ARG A N 1
ATOM 799 C CA . ARG A 1 103 ? -0.415 26.938 7.129 1 98.25 103 ARG A CA 1
ATOM 800 C C . ARG A 1 103 ? -1.058 25.578 7.32 1 98.25 103 ARG A C 1
ATOM 802 O O . ARG A 1 103 ? -0.715 24.609 6.625 1 98.25 103 ARG A O 1
ATOM 809 N N . VAL A 1 104 ? -1.892 25.516 8.305 1 98.19 104 VAL A N 1
ATOM 810 C CA . VAL A 1 104 ? -2.75 24.375 8.586 1 98.19 104 VAL A CA 1
ATOM 811 C C . VAL A 1 104 ? -4.184 24.844 8.805 1 98.19 104 VAL A C 1
ATOM 813 O O . VAL A 1 104 ? -4.414 25.859 9.461 1 98.19 104 VAL A O 1
ATOM 816 N N . LYS A 1 105 ? -5.121 24.141 8.227 1 97.5 105 LYS A N 1
ATOM 817 C CA . LYS A 1 105 ? -6.5 24.547 8.469 1 97.5 105 LYS A CA 1
ATOM 818 C C . LYS A 1 105 ? -7.461 23.375 8.305 1 97.5 105 LYS A C 1
ATOM 820 O O . LYS A 1 105 ? -7.191 22.453 7.539 1 97.5 105 LYS A O 1
ATOM 825 N N . TRP A 1 106 ? -8.531 23.5 9.016 1 98.19 106 TRP A N 1
ATOM 826 C CA . TRP A 1 106 ? -9.688 22.641 8.773 1 98.19 106 TRP A CA 1
ATOM 827 C C . TRP A 1 106 ? -10.539 23.188 7.629 1 98.19 106 TRP A C 1
ATOM 829 O O . TRP A 1 106 ? -10.867 24.375 7.602 1 98.19 106 TRP A O 1
ATOM 839 N N . VAL A 1 107 ? -10.805 22.312 6.73 1 97.5 107 VAL A N 1
ATOM 840 C CA . VAL A 1 107 ? -11.641 22.719 5.605 1 97.5 107 VAL A CA 1
ATOM 841 C C . VAL A 1 107 ? -12.75 21.688 5.391 1 97.5 107 VAL A C 1
ATOM 843 O O . VAL A 1 107 ? -12.57 20.5 5.691 1 97.5 107 VAL A O 1
ATOM 846 N N . SER A 1 108 ? -13.922 22.156 4.875 1 97.69 108 SER A N 1
ATOM 847 C CA . SER A 1 108 ? -14.977 21.203 4.559 1 97.69 108 SER A CA 1
ATOM 848 C C . SER A 1 108 ? -14.523 20.203 3.504 1 97.69 108 SER A C 1
ATOM 850 O O . SER A 1 108 ? -13.648 20.5 2.691 1 97.69 108 SER A O 1
ATOM 852 N N . LEU A 1 109 ? -15.117 19.047 3.539 1 95.94 109 LEU A N 1
ATOM 853 C CA . LEU A 1 109 ? -14.789 18.047 2.541 1 95.94 109 LEU A CA 1
ATOM 854 C C . LEU A 1 109 ? -15 18.578 1.13 1 95.94 109 LEU A C 1
ATOM 856 O O . LEU A 1 109 ? -14.203 18.312 0.229 1 95.94 109 LEU A O 1
ATOM 860 N N . ASP A 1 110 ? -16.047 19.359 0.936 1 94.88 110 ASP A N 1
ATOM 861 C CA . ASP A 1 110 ? -16.328 19.938 -0.373 1 94.88 110 ASP A CA 1
ATOM 862 C C . ASP A 1 110 ? -15.219 20.891 -0.804 1 94.88 110 ASP A C 1
ATOM 864 O O . ASP A 1 110 ? -14.758 20.844 -1.946 1 94.88 110 ASP A O 1
ATOM 868 N N . GLU A 1 111 ? -14.875 21.734 0.051 1 96.5 111 GLU A N 1
ATOM 869 C CA . GLU A 1 111 ? -13.789 22.656 -0.242 1 96.5 111 GLU A CA 1
ATOM 870 C C . GLU A 1 111 ? -12.484 21.906 -0.496 1 96.5 111 GLU A C 1
ATOM 872 O O . GLU A 1 111 ? -11.711 22.281 -1.38 1 96.5 111 GLU A O 1
ATOM 877 N N . ALA A 1 112 ? -12.211 20.938 0.302 1 96.94 112 ALA A N 1
ATOM 878 C CA . ALA A 1 112 ? -11.008 20.125 0.134 1 96.94 112 ALA A CA 1
ATOM 879 C C . ALA A 1 112 ? -10.953 19.5 -1.254 1 96.94 112 ALA A C 1
ATOM 881 O O . ALA A 1 112 ? -9.891 19.422 -1.872 1 96.94 112 ALA A O 1
ATOM 882 N N . ASP A 1 113 ? -12.086 19.031 -1.723 1 95.56 113 ASP A N 1
ATOM 883 C CA . ASP A 1 113 ? -12.164 18.422 -3.045 1 95.56 113 ASP A CA 1
ATOM 884 C C . ASP A 1 113 ? -11.781 19.406 -4.137 1 95.56 113 ASP A C 1
ATOM 886 O O . ASP A 1 113 ? -11.219 19.031 -5.168 1 95.56 113 ASP A O 1
ATOM 890 N N . GLU A 1 114 ? -12.047 20.609 -3.92 1 95.31 114 GLU A N 1
ATOM 891 C CA . GLU A 1 114 ? -11.672 21.656 -4.871 1 95.31 114 GLU A CA 1
ATOM 892 C C . GLU A 1 114 ? -10.164 21.906 -4.84 1 95.31 114 GLU A C 1
ATOM 894 O O . GLU A 1 114 ? -9.562 22.203 -5.871 1 95.31 114 GLU A O 1
ATOM 899 N N . LEU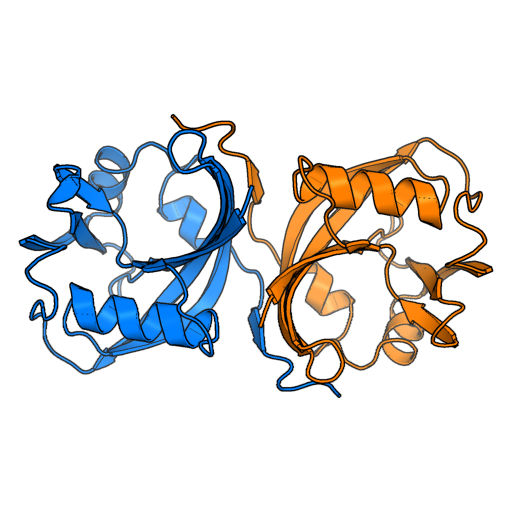 A 1 115 ? -9.625 21.781 -3.727 1 94.12 115 LEU A N 1
ATOM 900 C CA . LEU A 1 115 ? -8.203 22.062 -3.547 1 94.12 115 LEU A CA 1
ATOM 901 C C . LEU A 1 115 ? -7.355 20.875 -3.99 1 94.12 115 LEU A C 1
ATOM 903 O O . LEU A 1 115 ? -6.191 21.031 -4.359 1 94.12 115 LEU A O 1
ATOM 907 N N . MET A 1 116 ? -7.918 19.688 -3.889 1 92.38 116 MET A N 1
ATOM 908 C CA . MET A 1 116 ? -7.25 18.453 -4.289 1 92.38 116 MET A CA 1
ATOM 909 C C . MET A 1 116 ? -8.094 17.688 -5.305 1 92.38 116 MET A C 1
ATOM 911 O O . MET A 1 116 ? -8.547 16.578 -5.023 1 92.38 116 MET A O 1
ATOM 915 N N . PRO A 1 117 ? -8.195 18.125 -6.461 1 86.81 117 PRO A N 1
ATOM 916 C CA . PRO A 1 117 ? -9.117 17.562 -7.449 1 86.81 117 PRO A CA 1
ATOM 917 C C . PRO A 1 117 ? -8.633 16.234 -8.016 1 86.81 117 PRO A C 1
ATOM 919 O O . PRO A 1 117 ? -9.359 15.578 -8.766 1 86.81 117 PRO A O 1
ATOM 922 N N . TYR A 1 118 ? -7.562 15.773 -7.68 1 80.38 118 TYR A N 1
ATOM 923 C CA . TYR A 1 118 ? -6.965 14.586 -8.273 1 80.38 118 TYR A CA 1
ATOM 924 C C . TYR A 1 118 ? -7.496 13.32 -7.609 1 80.38 118 TYR A C 1
ATOM 926 O O . TYR A 1 118 ? -7.281 12.211 -8.109 1 80.38 118 TYR A O 1
ATOM 934 N N . TYR A 1 119 ? -8.086 13.391 -6.535 1 84.38 119 TYR A N 1
ATOM 935 C CA . TYR A 1 119 ? -8.734 12.234 -5.93 1 84.38 119 TYR A CA 1
ATOM 936 C C . TYR A 1 119 ? -10.078 11.953 -6.598 1 84.38 119 TYR A C 1
ATOM 938 O O . TYR A 1 119 ? -11.047 12.68 -6.383 1 84.38 119 TYR A O 1
ATOM 946 N N . LYS A 1 120 ? -10.039 10.867 -7.332 1 77.19 120 LYS A N 1
ATOM 947 C CA . LYS A 1 120 ? -11.258 10.492 -8.047 1 77.19 120 LYS A CA 1
ATOM 948 C C . LYS A 1 120 ? -12.391 10.188 -7.07 1 77.19 120 LYS A C 1
ATOM 950 O O . LYS A 1 120 ? -12.211 9.43 -6.117 1 77.19 120 LYS A O 1
ATOM 955 N N . GLY A 1 121 ? -13.57 10.906 -7.27 1 86.31 121 GLY A N 1
ATOM 956 C CA . GLY A 1 121 ? -14.742 10.727 -6.426 1 86.31 121 GLY A CA 1
ATOM 957 C C . GLY A 1 121 ? -14.742 11.625 -5.203 1 86.31 121 GLY A C 1
ATOM 958 O O . GLY A 1 121 ? -15.742 11.695 -4.48 1 86.31 121 GLY A O 1
ATOM 959 N N . GLY A 1 122 ? -13.531 12.211 -4.945 1 91.44 122 GLY A N 1
ATOM 960 C CA . GLY A 1 122 ? -13.422 13.117 -3.814 1 91.44 122 GLY A CA 1
ATOM 961 C C . GLY A 1 122 ? -13 12.422 -2.533 1 91.44 122 GLY A C 1
ATOM 962 O O . GLY A 1 122 ? -12.867 11.195 -2.496 1 91.44 122 GLY A O 1
ATOM 963 N N . LEU A 1 123 ? -12.836 13.234 -1.463 1 93.94 123 LEU A N 1
ATOM 964 C CA . LEU A 1 123 ? -12.336 12.742 -0.188 1 93.94 123 LEU A CA 1
ATOM 965 C C . LEU A 1 123 ? -13.367 11.859 0.499 1 93.94 123 LEU A C 1
ATOM 967 O O . LEU A 1 123 ? -13.016 10.914 1.211 1 93.94 123 LEU A O 1
ATOM 971 N N . LYS A 1 124 ? -14.625 12.188 0.26 1 92.19 124 LYS A N 1
ATOM 972 C CA . LYS A 1 124 ? -15.672 11.359 0.846 1 92.19 124 LYS A CA 1
ATOM 973 C C . LYS A 1 124 ? -15.562 9.914 0.368 1 92.19 124 LYS A C 1
ATOM 975 O O . LYS A 1 124 ? -15.742 8.977 1.15 1 92.19 124 LYS A O 1
ATOM 980 N N . GLN A 1 125 ? -15.32 9.766 -0.901 1 93.44 125 GLN A N 1
ATOM 981 C CA . GLN A 1 125 ? -15.117 8.43 -1.442 1 93.44 125 GLN A CA 1
ATOM 982 C C . GLN A 1 125 ? -13.828 7.805 -0.906 1 93.44 125 GLN A C 1
ATOM 984 O O . GLN A 1 125 ? -13.789 6.609 -0.605 1 93.44 125 GLN A O 1
ATOM 989 N N . LEU A 1 126 ? -12.805 8.633 -0.818 1 94.56 126 LEU A N 1
ATOM 990 C CA . LEU A 1 126 ? -11.523 8.172 -0.291 1 94.56 126 LEU A CA 1
ATOM 991 C C . LEU A 1 126 ? -11.688 7.605 1.115 1 94.56 126 LEU A C 1
ATOM 993 O O . LEU A 1 126 ? -11.062 6.602 1.461 1 94.56 126 LEU A O 1
ATOM 997 N N . LEU A 1 127 ? -12.539 8.172 1.871 1 95.44 127 LEU A N 1
ATOM 998 C CA . LEU A 1 127 ? -12.773 7.781 3.258 1 95.44 127 LEU A CA 1
ATOM 999 C C . LEU A 1 127 ? -13.383 6.387 3.336 1 95.44 127 LEU A C 1
ATOM 1001 O O . LEU A 1 127 ? -13.375 5.762 4.398 1 95.44 127 LEU A O 1
ATOM 1005 N N . LYS A 1 128 ? -13.914 5.902 2.246 1 94.94 128 LYS A N 1
ATOM 1006 C CA . LYS A 1 128 ? -14.547 4.586 2.227 1 94.94 128 LYS A CA 1
ATOM 1007 C C . LYS A 1 128 ? -13.5 3.48 2.088 1 94.94 128 LYS A C 1
ATOM 1009 O O . LYS A 1 128 ? -13.805 2.301 2.271 1 94.94 128 LYS A O 1
ATOM 1014 N N . GLY A 1 129 ? -12.297 3.883 1.689 1 96.25 129 GLY A N 1
ATOM 1015 C CA . GLY A 1 129 ? -11.234 2.887 1.622 1 96.25 129 GLY A CA 1
ATOM 1016 C C . GLY A 1 129 ? -11.047 2.129 2.922 1 96.25 129 GLY A C 1
ATOM 1017 O O . GLY A 1 129 ? -11.164 2.705 4.004 1 96.25 129 GLY A O 1
ATOM 1018 N N . ASP A 1 130 ? -10.688 0.86 2.787 1 97.31 130 ASP A N 1
ATOM 1019 C CA . ASP A 1 130 ? -10.602 0.025 3.98 1 97.31 130 ASP A CA 1
ATOM 1020 C C . ASP A 1 130 ? -9.664 -1.157 3.756 1 97.31 130 ASP A C 1
ATOM 1022 O O . ASP A 1 130 ? -10.094 -2.311 3.748 1 97.31 130 ASP A O 1
ATOM 1026 N N . ALA A 1 131 ? -8.445 -0.954 3.707 1 98.06 131 ALA A N 1
ATOM 1027 C CA . ALA A 1 131 ? -7.441 -2.014 3.688 1 98.06 131 ALA A CA 1
ATOM 1028 C C . ALA A 1 131 ? -6.637 -2.031 4.98 1 98.06 131 ALA A C 1
ATOM 1030 O O . ALA A 1 131 ? -6.09 -1.005 5.391 1 98.06 131 ALA A O 1
ATOM 1031 N N . PRO A 1 132 ? -6.543 -3.152 5.625 1 97.44 132 PRO A N 1
ATOM 1032 C CA . PRO A 1 132 ? -5.727 -3.189 6.84 1 97.44 132 PRO A CA 1
ATOM 1033 C C . PRO A 1 132 ? -4.242 -2.947 6.562 1 97.44 132 PRO A C 1
ATOM 1035 O O . PRO A 1 132 ? -3.744 -3.316 5.496 1 97.44 132 PRO A O 1
ATOM 1038 N N . TYR A 1 133 ? -3.58 -2.312 7.453 1 97.94 133 TYR A N 1
ATOM 1039 C CA . TYR A 1 133 ? -2.129 -2.182 7.52 1 97.94 133 TYR A CA 1
ATOM 1040 C C . TYR A 1 133 ? -1.554 -3.051 8.633 1 97.94 133 TYR A C 1
ATOM 1042 O O . TYR A 1 133 ? -1.998 -2.977 9.781 1 97.94 133 TYR A O 1
ATOM 1050 N N . VAL A 1 134 ? -0.573 -3.852 8.258 1 95.88 134 VAL A N 1
ATOM 1051 C CA . VAL A 1 134 ? 0.016 -4.75 9.242 1 95.88 134 VAL A CA 1
ATOM 1052 C C . VAL A 1 134 ? 1.538 -4.637 9.203 1 95.88 134 VAL A C 1
ATOM 1054 O O . VAL A 1 134 ? 2.156 -4.887 8.164 1 95.88 134 VAL A O 1
ATOM 1057 N N . PHE A 1 135 ? 2.119 -4.211 10.266 1 96.31 135 PHE A N 1
ATOM 1058 C CA . PHE A 1 135 ? 3.568 -4.285 10.406 1 96.31 135 PHE A CA 1
ATOM 1059 C C . PHE A 1 135 ? 3.994 -5.656 10.922 1 96.31 135 PHE A C 1
ATOM 1061 O O . PHE A 1 135 ? 3.645 -6.043 12.039 1 96.31 135 PHE A O 1
ATOM 1068 N N . GLN A 1 136 ? 4.77 -6.375 10.141 1 93.38 136 GLN A N 1
ATOM 1069 C CA . GLN A 1 136 ? 5.145 -7.754 10.438 1 93.38 136 GLN A CA 1
ATOM 1070 C C . GLN A 1 136 ? 6.391 -7.809 11.312 1 93.38 136 GLN A C 1
ATOM 1072 O O . GLN A 1 136 ? 6.812 -8.891 11.734 1 93.38 136 GLN A O 1
ATOM 1077 N N . GLY A 1 137 ? 6.934 -6.66 11.539 1 93.06 137 GLY A N 1
ATOM 1078 C CA . GLY A 1 137 ? 8.133 -6.609 12.359 1 93.06 137 GLY A CA 1
ATOM 1079 C C . GLY A 1 137 ? 9.406 -6.883 11.578 1 93.06 137 GLY A C 1
ATOM 1080 O O . GLY A 1 137 ? 9.492 -6.562 10.391 1 93.06 137 GLY A O 1
ATOM 1081 N N . GLU A 1 138 ? 10.43 -7.242 12.352 1 87.75 138 GLU A N 1
ATOM 1082 C CA . GLU A 1 138 ? 11.711 -7.648 11.773 1 87.75 138 GLU A CA 1
ATOM 1083 C C . GLU A 1 138 ? 11.734 -9.141 11.484 1 87.75 138 GLU A C 1
ATOM 1085 O O . GLU A 1 138 ? 11.484 -9.961 12.375 1 87.75 138 GLU A O 1
ATOM 1090 N N . VAL A 1 139 ? 11.828 -9.461 10.195 1 82.44 139 VAL A N 1
ATOM 1091 C CA . VAL A 1 139 ? 11.828 -10.867 9.805 1 82.44 139 VAL A CA 1
ATOM 1092 C C . VAL A 1 139 ? 13.25 -11.305 9.469 1 82.44 139 VAL A C 1
ATOM 1094 O O . VAL A 1 139 ? 13.953 -10.648 8.703 1 82.44 139 VAL A O 1
ATOM 1097 N N . ASN A 1 140 ? 13.695 -12.312 10.016 1 74 140 ASN A N 1
ATOM 1098 C CA . ASN A 1 140 ? 15.055 -12.812 9.844 1 74 140 ASN A CA 1
ATOM 1099 C C . ASN A 1 140 ? 15.156 -13.742 8.633 1 74 140 ASN A C 1
ATOM 1101 O O . ASN A 1 140 ? 14.242 -14.531 8.375 1 74 140 ASN A O 1
ATOM 1105 N N . MET B 1 1 ? 18.844 0.173 4.695 1 90.44 1 MET B N 1
ATOM 1106 C CA . MET B 1 1 ? 18.047 -0.903 4.113 1 90.44 1 MET B CA 1
ATOM 1107 C C . MET B 1 1 ? 17.469 -0.485 2.766 1 90.44 1 MET B C 1
ATOM 1109 O O . MET B 1 1 ? 17.047 0.658 2.598 1 90.44 1 MET B O 1
ATOM 1113 N N . LYS B 1 2 ? 17.5 -1.472 1.85 1 92.5 2 LYS B N 1
ATOM 1114 C CA . LYS B 1 2 ? 16.938 -1.205 0.531 1 92.5 2 LYS B CA 1
ATOM 1115 C C . LYS B 1 2 ? 15.422 -1.384 0.539 1 92.5 2 LYS B C 1
ATOM 1117 O O . LYS B 1 2 ? 14.914 -2.369 1.075 1 92.5 2 LYS B O 1
ATOM 1122 N N . ARG B 1 3 ? 14.711 -0.47 -0.032 1 94.19 3 ARG B N 1
ATOM 1123 C CA . ARG B 1 3 ? 13.258 -0.582 -0.14 1 94.19 3 ARG B CA 1
ATOM 1124 C C . ARG B 1 3 ? 12.867 -1.539 -1.26 1 94.19 3 ARG B C 1
ATOM 1126 O O . ARG B 1 3 ? 13.414 -1.47 -2.363 1 94.19 3 ARG B O 1
ATOM 1133 N N . VAL B 1 4 ? 12.031 -2.428 -0.954 1 95.19 4 VAL B N 1
ATOM 1134 C CA . VAL B 1 4 ? 11.547 -3.404 -1.925 1 95.19 4 VAL B CA 1
ATOM 1135 C C . VAL B 1 4 ? 10.023 -3.479 -1.869 1 95.19 4 VAL B C 1
ATOM 1137 O O . VAL B 1 4 ? 9.43 -3.453 -0.786 1 95.19 4 VAL B O 1
ATOM 1140 N N . ASP B 1 5 ? 9.398 -3.545 -3.02 1 97.38 5 ASP B N 1
ATOM 1141 C CA . ASP B 1 5 ? 7.957 -3.754 -3.121 1 97.38 5 ASP B CA 1
ATOM 1142 C C . ASP B 1 5 ? 7.641 -5.176 -3.578 1 97.38 5 ASP B C 1
ATOM 1144 O O . ASP B 1 5 ? 8.188 -5.652 -4.574 1 97.38 5 ASP B O 1
ATOM 1148 N N . VAL B 1 6 ? 6.812 -5.766 -2.805 1 97.81 6 VAL B N 1
ATOM 1149 C CA . VAL B 1 6 ? 6.34 -7.105 -3.135 1 97.81 6 VAL B CA 1
ATOM 1150 C C . VAL B 1 6 ? 4.824 -7.078 -3.348 1 97.81 6 VAL B C 1
ATOM 1152 O O . VAL B 1 6 ? 4.098 -6.438 -2.586 1 97.81 6 VAL B O 1
ATOM 1155 N N . VAL B 1 7 ? 4.398 -7.762 -4.367 1 98.75 7 VAL B N 1
ATOM 1156 C CA . VAL B 1 7 ? 2.971 -7.777 -4.672 1 98.75 7 VAL B CA 1
ATOM 1157 C C . VAL B 1 7 ? 2.447 -9.211 -4.637 1 98.75 7 VAL B C 1
ATOM 1159 O O . VAL B 1 7 ? 3.18 -10.156 -4.949 1 98.75 7 VAL B O 1
ATOM 1162 N N . TYR B 1 8 ? 1.201 -9.305 -4.258 1 98.62 8 TYR B N 1
ATOM 1163 C CA . TYR B 1 8 ? 0.481 -10.57 -4.277 1 98.62 8 TYR B CA 1
ATOM 1164 C C . TYR B 1 8 ? -0.873 -10.414 -4.961 1 98.62 8 TYR B C 1
ATOM 1166 O O . TYR B 1 8 ? -1.475 -9.344 -4.93 1 98.62 8 TYR B O 1
ATOM 1174 N N . SER B 1 9 ? -1.306 -11.469 -5.574 1 98.75 9 SER B N 1
ATOM 1175 C CA . SER B 1 9 ? -2.633 -11.555 -6.176 1 98.75 9 SER B CA 1
ATOM 1176 C C . SER B 1 9 ? -3.508 -12.562 -5.441 1 98.75 9 SER B C 1
ATOM 1178 O O . SER B 1 9 ? -3.199 -13.758 -5.418 1 98.75 9 SER B O 1
ATOM 1180 N N . LEU B 1 10 ? -4.512 -12.094 -4.828 1 98.5 10 LEU B N 1
ATOM 1181 C CA . LEU B 1 10 ? -5.52 -12.984 -4.27 1 98.5 10 LEU B CA 1
ATOM 1182 C C . LEU B 1 10 ? -6.578 -13.328 -5.312 1 98.5 10 LEU B C 1
ATOM 1184 O O . LEU B 1 10 ? -7.414 -12.484 -5.652 1 98.5 10 LEU B O 1
ATOM 1188 N N . ILE B 1 11 ? -6.52 -14.508 -5.82 1 98.44 11 ILE B N 1
ATOM 1189 C CA . ILE B 1 11 ? -7.402 -14.992 -6.879 1 98.44 11 ILE B CA 1
ATOM 1190 C C . ILE B 1 11 ? -8.398 -15.992 -6.305 1 98.44 11 ILE B C 1
ATOM 1192 O O . ILE B 1 11 ? -8.008 -17.062 -5.824 1 98.44 11 ILE B O 1
ATOM 1196 N N . VAL B 1 12 ? -9.633 -15.688 -6.352 1 97.25 12 VAL B N 1
ATOM 1197 C CA . VAL B 1 12 ? -10.664 -16.578 -5.855 1 97.25 12 VAL B CA 1
ATOM 1198 C C . VAL B 1 12 ? -11.562 -17.031 -7.008 1 97.25 12 VAL B C 1
ATOM 1200 O O . VAL B 1 12 ? -11.633 -16.359 -8.039 1 97.25 12 VAL B O 1
ATOM 1203 N N . ASP B 1 13 ? -12.188 -18.125 -6.82 1 95.81 13 ASP B N 1
ATOM 1204 C CA . ASP B 1 13 ? -13.094 -18.594 -7.855 1 95.81 13 ASP B CA 1
ATOM 1205 C C . ASP B 1 13 ? -14.414 -17.812 -7.828 1 95.81 13 ASP B C 1
ATOM 1207 O O . ASP B 1 13 ? -14.594 -16.922 -7.008 1 95.81 13 ASP B O 1
ATOM 1211 N N . GLU B 1 14 ? -15.289 -18.109 -8.734 1 92.06 14 GLU B N 1
ATOM 1212 C CA . GLU B 1 14 ? -16.531 -17.359 -8.938 1 92.06 14 GLU B CA 1
ATOM 1213 C C . GLU B 1 14 ? -17.375 -17.359 -7.676 1 92.06 14 GLU B C 1
ATOM 1215 O O . GLU B 1 14 ? -18.047 -16.359 -7.367 1 92.06 14 GLU B O 1
ATOM 1220 N N . LYS B 1 15 ? -17.297 -18.484 -6.934 1 93.19 15 LYS B N 1
ATOM 1221 C CA . LYS B 1 15 ? -18.125 -18.625 -5.738 1 93.19 15 LYS B CA 1
ATOM 1222 C C . LYS B 1 15 ? -17.406 -18.078 -4.508 1 93.19 15 LYS B C 1
ATOM 1224 O O . LYS B 1 15 ? -17.953 -18.078 -3.404 1 93.19 15 LYS B O 1
ATOM 1229 N N . GLU B 1 16 ? -16.141 -17.594 -4.723 1 92.75 16 GLU B N 1
ATOM 1230 C CA . GLU B 1 16 ? -15.305 -17.094 -3.637 1 92.75 16 GLU B CA 1
ATOM 1231 C C . GLU B 1 16 ? -15.18 -18.125 -2.52 1 92.75 16 GLU B C 1
ATOM 1233 O O . GLU B 1 16 ? -15.266 -17.781 -1.339 1 92.75 16 GLU B O 1
ATOM 1238 N N . GLU B 1 17 ? -15.07 -19.312 -2.914 1 95 17 GLU B N 1
ATOM 1239 C CA . GLU B 1 17 ? -14.93 -20.406 -1.945 1 95 17 GLU B CA 1
ATOM 1240 C C . GLU B 1 17 ? -13.523 -20.984 -1.972 1 95 17 GLU B C 1
ATOM 1242 O O . GLU B 1 17 ? -13.086 -21.609 -1 1 95 17 GLU B O 1
ATOM 1247 N N . ASN B 1 18 ? -12.914 -20.891 -3.09 1 97.75 18 ASN B N 1
ATOM 1248 C CA . ASN B 1 18 ? -11.562 -21.406 -3.273 1 97.75 18 ASN B CA 1
ATOM 1249 C C . ASN B 1 18 ? -10.594 -20.312 -3.689 1 97.75 18 ASN B C 1
ATOM 1251 O O . ASN B 1 18 ? -10.969 -19.375 -4.391 1 97.75 18 ASN B O 1
ATOM 1255 N N . VAL B 1 19 ? -9.367 -20.453 -3.256 1 98.31 19 VAL B N 1
ATOM 1256 C CA . VAL B 1 19 ? -8.297 -19.516 -3.582 1 98.31 19 VAL B CA 1
ATOM 1257 C C . VAL B 1 19 ? -7.168 -20.25 -4.305 1 98.31 19 VAL B C 1
ATOM 1259 O O . VAL B 1 19 ? -6.875 -21.406 -4 1 98.31 19 VAL B O 1
ATOM 1262 N N . LEU B 1 20 ? -6.578 -19.625 -5.297 1 98.62 20 LEU B N 1
ATOM 1263 C CA . LEU B 1 20 ? -5.438 -20.188 -6.016 1 98.62 20 LEU B CA 1
ATOM 1264 C C . LEU B 1 20 ? -4.141 -19.938 -5.258 1 98.62 20 LEU B C 1
ATOM 1266 O O . LEU B 1 20 ? -3.812 -18.781 -4.945 1 98.62 20 LEU B O 1
ATOM 1270 N N . MET B 1 21 ? -3.406 -20.969 -4.941 1 98.5 21 MET B N 1
ATOM 1271 C CA . MET B 1 21 ? -2.143 -20.859 -4.215 1 98.5 21 MET B CA 1
ATOM 1272 C C . MET B 1 21 ? -1.003 -21.484 -5.016 1 98.5 21 MET B C 1
ATOM 1274 O O . MET B 1 21 ? -1.237 -22.281 -5.922 1 98.5 21 MET B O 1
ATOM 1278 N N . VAL B 1 22 ? 0.155 -21.062 -4.703 1 98.69 22 VAL B N 1
ATOM 1279 C CA . VAL B 1 22 ? 1.353 -21.609 -5.332 1 98.69 22 VAL B CA 1
ATOM 1280 C C . VAL B 1 22 ? 2.303 -22.156 -4.266 1 98.69 22 VAL B C 1
ATOM 1282 O O . VAL B 1 22 ? 2.336 -21.641 -3.143 1 98.69 22 VAL B O 1
ATOM 1285 N N . HIS B 1 23 ? 3.027 -23.156 -4.574 1 98.5 23 HIS B N 1
ATOM 1286 C CA . HIS B 1 23 ? 4.035 -23.734 -3.697 1 98.5 23 HIS B CA 1
ATOM 1287 C C . HIS B 1 23 ? 5.43 -23.219 -4.035 1 98.5 23 HIS B C 1
ATOM 1289 O O . HIS B 1 23 ? 5.922 -23.422 -5.145 1 98.5 23 HIS B O 1
ATOM 1295 N N . ASN B 1 24 ? 6.055 -22.531 -3.148 1 97.44 24 ASN B N 1
ATOM 1296 C CA . ASN B 1 24 ? 7.395 -21.984 -3.32 1 97.44 24 ASN B CA 1
ATOM 1297 C C . ASN B 1 24 ? 8.469 -23.031 -3.066 1 97.44 24 ASN B C 1
ATOM 1299 O O . ASN B 1 24 ? 8.508 -23.641 -1.997 1 97.44 24 ASN B O 1
ATOM 1303 N N . ILE B 1 25 ? 9.352 -23.156 -3.996 1 97.56 25 ILE B N 1
ATOM 1304 C CA . ILE B 1 25 ? 10.383 -24.188 -3.916 1 97.56 25 ILE B CA 1
ATOM 1305 C C . ILE B 1 25 ? 11.406 -23.812 -2.846 1 97.56 25 ILE B C 1
ATOM 1307 O O . ILE B 1 25 ? 11.758 -24.641 -1.996 1 97.56 25 ILE B O 1
ATOM 1311 N N . LYS B 1 26 ? 11.852 -22.625 -2.857 1 94.25 26 LYS B N 1
ATOM 1312 C CA . LYS B 1 26 ? 12.93 -22.172 -1.977 1 94.25 26 LYS B CA 1
ATOM 1313 C C . LYS B 1 26 ? 12.555 -22.359 -0.51 1 94.25 26 LYS B C 1
ATOM 1315 O O . LYS B 1 26 ? 13.367 -22.812 0.291 1 94.25 26 LYS B O 1
ATOM 1320 N N . TYR B 1 27 ? 11.359 -22.109 -0.189 1 92.5 27 TYR B N 1
ATOM 1321 C CA . TYR B 1 27 ? 10.961 -22.109 1.215 1 92.5 27 TYR B CA 1
ATOM 1322 C C . TYR B 1 27 ? 10.07 -23.312 1.521 1 92.5 27 TYR B C 1
ATOM 1324 O O . TYR B 1 27 ? 9.656 -23.516 2.668 1 92.5 27 TYR B O 1
ATOM 1332 N N . ASP B 1 28 ? 9.734 -23.969 0.536 1 96.12 28 ASP B N 1
ATOM 1333 C CA . ASP B 1 28 ? 8.875 -25.141 0.646 1 96.12 28 ASP B CA 1
ATOM 1334 C C . ASP B 1 28 ? 7.57 -24.797 1.363 1 96.12 28 ASP B C 1
ATOM 1336 O O . ASP B 1 28 ? 7.191 -25.469 2.328 1 96.12 28 ASP B O 1
ATOM 1340 N N . ASN B 1 29 ? 6.941 -23.75 0.952 1 96.62 29 ASN B N 1
ATOM 1341 C CA . ASN B 1 29 ? 5.691 -23.297 1.556 1 96.62 29 ASN B CA 1
ATOM 1342 C C . ASN B 1 29 ? 4.699 -22.812 0.5 1 96.62 29 ASN B C 1
ATOM 1344 O O . ASN B 1 29 ? 5.059 -22.656 -0.667 1 96.62 29 ASN B O 1
ATOM 1348 N N . TRP B 1 30 ? 3.439 -22.688 0.957 1 97.19 30 TRP B N 1
ATOM 1349 C CA . TRP B 1 30 ? 2.377 -22.203 0.082 1 97.19 30 TRP B CA 1
ATOM 1350 C C . TRP B 1 30 ? 2.109 -20.719 0.317 1 97.19 30 TRP B C 1
ATOM 1352 O O . TRP B 1 30 ? 2.135 -20.25 1.458 1 97.19 30 TRP B O 1
ATOM 1362 N N . SER B 1 31 ? 1.808 -20.031 -0.724 1 97.44 31 SER B N 1
ATOM 1363 C CA . SER B 1 31 ? 1.485 -18.609 -0.651 1 97.44 31 SER B CA 1
ATOM 1364 C C . SER B 1 31 ? 0.567 -18.203 -1.795 1 97.44 31 SER B C 1
ATOM 1366 O O . SER B 1 31 ? 0.201 -19.016 -2.637 1 97.44 31 SER B O 1
ATOM 1368 N N . LEU B 1 32 ? 0.156 -17 -1.784 1 98.19 32 LEU B N 1
ATOM 1369 C CA . LEU B 1 32 ? -0.49 -16.391 -2.947 1 98.19 32 LEU B CA 1
ATOM 1370 C C . LEU B 1 32 ? 0.513 -16.172 -4.074 1 98.19 32 LEU B C 1
ATOM 1372 O O . LEU B 1 32 ? 1.704 -15.984 -3.824 1 98.19 32 LEU B O 1
ATOM 1376 N N . PRO B 1 33 ? 0.03 -16.266 -5.328 1 98.56 33 PRO B N 1
ATOM 1377 C CA . PRO B 1 33 ? 0.939 -15.852 -6.395 1 98.56 33 PRO B CA 1
ATOM 1378 C C . PRO B 1 33 ? 1.442 -14.422 -6.215 1 98.56 33 PRO B C 1
ATOM 1380 O O . PRO B 1 33 ? 0.664 -13.523 -5.871 1 98.56 33 PRO B O 1
ATOM 1383 N N . GLY B 1 34 ? 2.686 -14.195 -6.383 1 98.44 34 GLY B N 1
ATOM 1384 C CA . GLY B 1 34 ? 3.254 -12.867 -6.188 1 98.44 34 GLY B CA 1
ATOM 1385 C C . GLY B 1 34 ? 4.77 -12.859 -6.23 1 98.44 34 GLY B C 1
ATOM 1386 O O . GLY B 1 34 ? 5.398 -13.898 -6.453 1 98.44 34 GLY B O 1
ATOM 1387 N N . GLY B 1 35 ? 5.367 -11.703 -6.059 1 97.75 35 GLY B N 1
ATOM 1388 C CA . GLY B 1 35 ? 6.809 -11.523 -6.094 1 97.75 35 GLY B CA 1
ATOM 1389 C C . GLY B 1 35 ? 7.227 -10.062 -6.074 1 97.75 35 GLY B C 1
ATOM 1390 O O . GLY B 1 35 ? 6.398 -9.18 -5.848 1 97.75 35 GLY B O 1
ATOM 1391 N N . SER B 1 36 ? 8.484 -9.844 -6.293 1 97.31 36 SER B N 1
ATOM 1392 C CA . SER B 1 36 ? 9.047 -8.492 -6.238 1 97.31 36 SER B CA 1
ATOM 1393 C C . SER B 1 36 ? 8.688 -7.695 -7.484 1 97.31 36 SER B C 1
ATOM 1395 O O . SER B 1 36 ? 8.633 -8.242 -8.586 1 97.31 36 SER B O 1
ATOM 1397 N N . VAL B 1 37 ? 8.461 -6.445 -7.277 1 97.94 37 VAL B N 1
ATOM 1398 C CA . VAL B 1 37 ? 8.289 -5.52 -8.391 1 97.94 37 VAL B CA 1
ATOM 1399 C C . VAL B 1 37 ? 9.641 -5.234 -9.039 1 97.94 37 VAL B C 1
ATOM 1401 O O . VAL B 1 37 ? 10.609 -4.914 -8.352 1 97.94 37 VAL B O 1
ATOM 1404 N N . GLU B 1 38 ? 9.773 -5.375 -10.344 1 97.19 38 GLU B N 1
ATOM 1405 C CA . GLU B 1 38 ? 11.008 -5.102 -11.07 1 97.19 38 GLU B CA 1
ATOM 1406 C C . GLU B 1 38 ? 11.102 -3.637 -11.484 1 97.19 38 GLU B C 1
ATOM 1408 O O . GLU B 1 38 ? 10.078 -2.949 -11.57 1 97.19 38 GLU B O 1
ATOM 1413 N N . PRO B 1 39 ? 12.305 -3.178 -11.727 1 94.56 39 PRO B N 1
ATOM 1414 C CA . PRO B 1 39 ? 12.445 -1.791 -12.172 1 94.56 39 PRO B CA 1
ATOM 1415 C C . PRO B 1 39 ? 11.641 -1.494 -13.438 1 94.56 39 PRO B C 1
ATOM 1417 O O . PRO B 1 39 ? 11.641 -2.289 -14.383 1 94.56 39 PRO B O 1
ATOM 1420 N N . GLY B 1 40 ? 10.883 -0.358 -13.391 1 93.06 40 GLY B N 1
ATOM 1421 C CA . GLY B 1 40 ? 10.13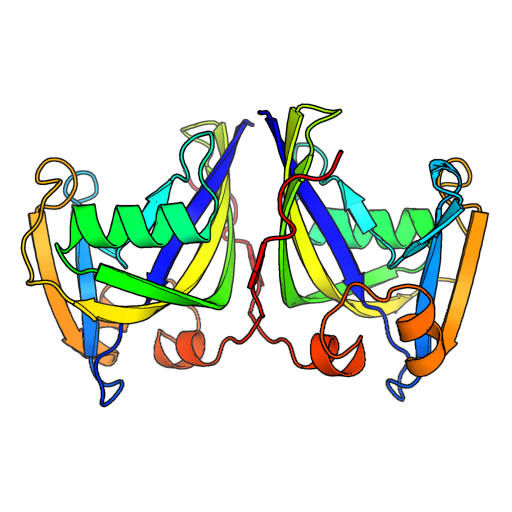3 0.083 -14.555 1 93.06 40 GLY B CA 1
ATOM 1422 C C . GLY B 1 40 ? 8.719 -0.467 -14.602 1 93.06 40 GLY B C 1
ATOM 1423 O O . GLY B 1 40 ? 7.926 -0.081 -15.461 1 93.06 40 GLY B O 1
ATOM 1424 N N . GLU B 1 41 ? 8.406 -1.309 -13.68 1 96.31 41 GLU B N 1
ATOM 1425 C CA . GLU B 1 41 ? 7.09 -1.923 -13.586 1 96.31 41 GLU B CA 1
ATOM 1426 C C . GLU B 1 41 ? 6.246 -1.263 -12.5 1 96.31 41 GLU B C 1
ATOM 1428 O O . GLU B 1 41 ? 6.762 -0.902 -11.438 1 96.31 41 GLU B O 1
ATOM 1433 N N . THR B 1 42 ? 4.949 -1.094 -12.812 1 98 42 THR B N 1
ATOM 1434 C CA . THR B 1 42 ? 4.031 -0.687 -11.758 1 98 42 THR B CA 1
ATOM 1435 C C . THR B 1 42 ? 3.699 -1.864 -10.844 1 98 42 THR B C 1
ATOM 1437 O O . THR B 1 42 ? 3.98 -3.016 -11.18 1 98 42 THR B O 1
ATOM 1440 N N . LEU B 1 43 ? 3.113 -1.566 -9.703 1 98.69 43 LEU B N 1
ATOM 1441 C CA . LEU B 1 43 ? 2.633 -2.609 -8.805 1 98.69 43 LEU B CA 1
ATOM 1442 C C . LEU B 1 43 ? 1.686 -3.559 -9.531 1 98.69 43 LEU B C 1
ATOM 1444 O O . LEU B 1 43 ? 1.827 -4.781 -9.43 1 98.69 43 LEU B O 1
ATOM 1448 N N . ALA B 1 44 ? 0.742 -2.992 -10.25 1 98.75 44 ALA B N 1
ATOM 1449 C CA . ALA B 1 44 ? -0.264 -3.777 -10.961 1 98.75 44 ALA B CA 1
ATOM 1450 C C . ALA B 1 44 ? 0.38 -4.648 -12.039 1 98.75 44 ALA B C 1
ATOM 1452 O O . ALA B 1 44 ? 0.051 -5.832 -12.164 1 98.75 44 ALA B O 1
ATOM 1453 N N . GLU B 1 45 ? 1.324 -4.086 -12.797 1 98.56 45 GLU B N 1
ATOM 1454 C CA . GLU B 1 45 ? 2.029 -4.84 -13.828 1 98.56 45 GLU B CA 1
ATOM 1455 C C . GLU B 1 45 ? 2.793 -6.016 -13.227 1 98.56 45 GLU B C 1
ATOM 1457 O O . GLU B 1 45 ? 2.801 -7.113 -13.789 1 98.56 45 GLU B O 1
ATOM 1462 N N . ALA B 1 46 ? 3.455 -5.766 -12.141 1 98.75 46 ALA B N 1
ATOM 1463 C CA . ALA B 1 46 ? 4.199 -6.82 -11.453 1 98.75 46 ALA B CA 1
ATOM 1464 C C . ALA B 1 46 ? 3.268 -7.941 -11 1 98.75 46 ALA B C 1
ATOM 1466 O O . ALA B 1 46 ? 3.578 -9.125 -11.172 1 98.75 46 ALA B O 1
ATOM 1467 N N . ALA B 1 47 ? 2.125 -7.59 -10.406 1 98.81 47 ALA B N 1
ATOM 1468 C CA . ALA B 1 47 ? 1.164 -8.586 -9.938 1 98.81 47 ALA B CA 1
ATOM 1469 C C . ALA B 1 47 ? 0.672 -9.453 -11.094 1 98.81 47 ALA B C 1
ATOM 1471 O O . ALA B 1 47 ? 0.616 -10.68 -10.969 1 98.81 47 ALA B O 1
ATOM 1472 N N . VAL B 1 48 ? 0.353 -8.789 -12.18 1 98.75 48 VAL B N 1
ATOM 1473 C CA . VAL B 1 48 ? -0.135 -9.5 -13.359 1 98.75 48 VAL B CA 1
ATOM 1474 C C . VAL B 1 48 ? 0.963 -10.414 -13.906 1 98.75 48 VAL B C 1
ATOM 1476 O O . VAL B 1 48 ? 0.713 -11.578 -14.211 1 98.75 48 VAL B O 1
ATOM 1479 N N . ARG B 1 49 ? 2.18 -9.875 -14.055 1 98.69 49 ARG B N 1
ATOM 1480 C CA . ARG B 1 49 ? 3.305 -10.656 -14.555 1 98.69 49 ARG B CA 1
ATOM 1481 C C . ARG B 1 49 ? 3.58 -11.859 -13.664 1 98.69 49 ARG B C 1
ATOM 1483 O O . ARG B 1 49 ? 3.699 -12.984 -14.148 1 98.69 49 ARG B O 1
ATOM 1490 N N . GLU B 1 50 ? 3.699 -11.648 -12.359 1 98.75 50 GLU B N 1
ATOM 1491 C CA . GLU B 1 50 ? 4 -12.727 -11.414 1 98.75 50 GLU B CA 1
ATOM 1492 C C . GLU B 1 50 ? 2.904 -13.789 -11.414 1 98.75 50 GLU B C 1
ATOM 1494 O O . GLU B 1 50 ? 3.189 -14.977 -11.305 1 98.75 50 GLU B O 1
ATOM 1499 N N . ALA B 1 51 ? 1.638 -13.367 -11.461 1 98.69 51 ALA B N 1
ATOM 1500 C CA . ALA B 1 51 ? 0.547 -14.336 -11.555 1 98.69 51 ALA B CA 1
ATOM 1501 C C . ALA B 1 51 ? 0.711 -15.227 -12.789 1 98.69 51 ALA B C 1
ATOM 1503 O O . ALA B 1 51 ? 0.559 -16.453 -12.703 1 98.69 51 ALA B O 1
ATOM 1504 N N . TRP B 1 52 ? 1.046 -14.609 -13.891 1 98.69 52 TRP B N 1
ATOM 1505 C CA . TRP B 1 52 ? 1.244 -15.359 -15.125 1 98.69 52 TRP B CA 1
ATOM 1506 C C . TRP B 1 52 ? 2.424 -16.312 -14.992 1 98.69 52 TRP B C 1
ATOM 1508 O O . TRP B 1 52 ? 2.316 -17.5 -15.344 1 98.69 52 TRP B O 1
ATOM 1518 N N . GLU B 1 53 ? 3.523 -15.812 -14.539 1 98.69 53 GLU B N 1
ATOM 1519 C CA . GLU B 1 53 ? 4.734 -16.625 -14.414 1 98.69 53 GLU B CA 1
ATOM 1520 C C . GLU B 1 53 ? 4.504 -17.828 -13.508 1 98.69 53 GLU B C 1
ATOM 1522 O O . GLU B 1 53 ? 4.961 -18.938 -13.805 1 98.69 53 GLU B O 1
ATOM 1527 N N . GLU B 1 54 ? 3.758 -17.625 -12.453 1 98.62 54 GLU B N 1
ATOM 1528 C CA . GLU B 1 54 ? 3.672 -18.641 -11.422 1 98.62 54 GLU B CA 1
ATOM 1529 C C . GLU B 1 54 ? 2.467 -19.562 -11.641 1 98.62 54 GLU B C 1
ATOM 1531 O O . GLU B 1 54 ? 2.432 -20.688 -11.141 1 98.62 54 GLU B O 1
ATOM 1536 N N . THR B 1 55 ? 1.404 -19.094 -12.383 1 98.5 55 THR B N 1
ATOM 1537 C CA . THR B 1 55 ? 0.182 -19.891 -12.469 1 98.5 55 THR B CA 1
ATOM 1538 C C . THR B 1 55 ? -0.201 -20.141 -13.922 1 98.5 55 THR B C 1
ATOM 1540 O O . THR B 1 55 ? -1.009 -21.031 -14.211 1 98.5 55 THR B O 1
ATOM 1543 N N . GLY B 1 56 ? 0.328 -19.359 -14.883 1 98.38 56 GLY B N 1
ATOM 1544 C CA . GLY B 1 56 ? -0.049 -19.438 -16.281 1 98.38 56 GLY B CA 1
ATOM 1545 C C . GLY B 1 56 ? -1.326 -18.672 -16.594 1 98.38 56 GLY B C 1
ATOM 1546 O O . GLY B 1 56 ? -1.73 -18.594 -17.766 1 98.38 56 GLY B O 1
ATOM 1547 N N . LEU B 1 57 ? -1.964 -18.062 -15.625 1 98.31 57 LEU B N 1
ATOM 1548 C CA . LEU B 1 57 ? -3.238 -17.375 -15.805 1 98.31 57 LEU B CA 1
ATOM 1549 C C . LEU B 1 57 ? -3.02 -15.891 -16.078 1 98.31 57 LEU B C 1
ATOM 1551 O O . LEU B 1 57 ? -2.111 -15.281 -15.516 1 98.31 57 LEU B O 1
ATOM 1555 N N . THR B 1 58 ? -3.82 -15.359 -16.938 1 98.25 58 THR B N 1
ATOM 1556 C CA . THR B 1 58 ? -3.914 -13.906 -17.094 1 98.25 58 THR B CA 1
ATOM 1557 C C . THR B 1 58 ? -4.957 -13.336 -16.141 1 98.25 58 THR B C 1
ATOM 1559 O O . THR B 1 58 ? -6.074 -13.844 -16.047 1 98.25 58 THR B O 1
ATOM 1562 N N . VAL B 1 59 ? -4.559 -12.289 -15.43 1 98.56 59 VAL B N 1
ATOM 1563 C CA . VAL B 1 59 ? -5.477 -11.734 -14.445 1 98.56 59 VAL B CA 1
ATOM 1564 C C . VAL B 1 59 ? -5.555 -10.211 -14.602 1 98.56 59 VAL B C 1
ATOM 1566 O O . VAL B 1 59 ? -4.699 -9.609 -15.25 1 98.56 59 VAL B O 1
ATOM 1569 N N . GLU B 1 60 ? -6.605 -9.672 -14.086 1 98.5 60 GLU B N 1
ATOM 1570 C CA . GLU B 1 60 ? -6.738 -8.25 -13.82 1 98.5 60 GLU B CA 1
ATOM 1571 C C . GLU B 1 60 ? -6.781 -7.973 -12.32 1 98.5 60 GLU B C 1
ATOM 1573 O O . GLU B 1 60 ? -7.473 -8.672 -11.57 1 98.5 60 GLU B O 1
ATOM 1578 N N . VAL B 1 61 ? -5.941 -7.031 -11.922 1 98.44 61 VAL B N 1
ATOM 1579 C CA . VAL B 1 61 ? -5.969 -6.652 -10.508 1 98.44 61 VAL B CA 1
ATOM 1580 C C . VAL B 1 61 ? -6.797 -5.383 -10.328 1 98.44 61 VAL B C 1
ATOM 1582 O O . VAL B 1 61 ? -6.887 -4.559 -11.242 1 98.44 61 VAL B O 1
ATOM 1585 N N . SER B 1 62 ? -7.426 -5.23 -9.211 1 97.19 62 SER B N 1
ATOM 1586 C CA . SER B 1 62 ? -8.297 -4.094 -8.945 1 97.19 62 SER B CA 1
ATOM 1587 C C . SER B 1 62 ? -7.934 -3.414 -7.629 1 97.19 62 SER B C 1
ATOM 1589 O O . SER B 1 62 ? -6.945 -2.676 -7.562 1 97.19 62 SER B O 1
ATOM 1591 N N . ARG B 1 63 ? -8.656 -3.631 -6.551 1 97.81 63 ARG B N 1
ATOM 1592 C CA . ARG B 1 63 ? -8.484 -2.947 -5.273 1 97.81 63 ARG B CA 1
ATOM 1593 C C . ARG B 1 63 ? -7.391 -3.615 -4.441 1 97.81 63 ARG B C 1
ATOM 1595 O O . ARG B 1 63 ? -7.078 -4.789 -4.648 1 97.81 63 ARG B O 1
ATOM 1602 N N . VAL B 1 64 ? -6.785 -2.84 -3.564 1 98.69 64 VAL B N 1
ATOM 1603 C CA . VAL B 1 64 ? -5.816 -3.334 -2.59 1 98.69 64 VAL B CA 1
ATOM 1604 C C . VAL B 1 64 ? -6.551 -3.896 -1.375 1 98.69 64 VAL B C 1
ATOM 1606 O O . VAL B 1 64 ? -7.43 -3.238 -0.813 1 98.69 64 VAL B O 1
ATOM 1609 N N . LEU B 1 65 ? -6.145 -5.066 -1.033 1 98.31 65 LEU B N 1
ATOM 1610 C CA . LEU B 1 65 ? -6.805 -5.766 0.062 1 98.31 65 LEU B CA 1
ATOM 1611 C C . LEU B 1 65 ? -6.082 -5.52 1.382 1 98.31 65 LEU B C 1
ATOM 1613 O O . LEU B 1 65 ? -6.711 -5.488 2.441 1 98.31 65 LEU B O 1
ATOM 1617 N N . THR B 1 66 ? -4.812 -5.422 1.293 1 98.06 66 THR B N 1
ATOM 1618 C CA . THR B 1 66 ? -3.998 -5.203 2.484 1 98.06 66 THR B CA 1
ATOM 1619 C C . THR B 1 66 ? -2.635 -4.633 2.111 1 98.06 66 THR B C 1
ATOM 1621 O O . THR B 1 66 ? -2.148 -4.848 1 1 98.06 66 THR B O 1
ATOM 1624 N N . VAL B 1 67 ? -2.082 -3.871 3 1 98.38 67 VAL B N 1
ATOM 1625 C CA . VAL B 1 67 ? -0.696 -3.416 2.953 1 98.38 67 VAL B CA 1
ATOM 1626 C C . VAL B 1 67 ? 0.065 -3.949 4.164 1 98.38 67 VAL B C 1
ATOM 1628 O O . VAL B 1 67 ? -0.284 -3.645 5.309 1 98.38 67 VAL B O 1
ATOM 1631 N N . ASN B 1 68 ? 1.021 -4.734 3.936 1 97 68 ASN B N 1
ATOM 1632 C CA . ASN B 1 68 ? 1.91 -5.219 4.988 1 97 68 ASN B CA 1
ATOM 1633 C C . ASN B 1 68 ? 3.316 -4.641 4.84 1 97 68 ASN B C 1
ATOM 1635 O O . ASN B 1 68 ? 3.697 -4.195 3.758 1 97 68 ASN B O 1
ATOM 1639 N N . GLU B 1 69 ? 3.949 -4.625 5.895 1 97.31 69 GLU B N 1
ATOM 1640 C CA . GLU B 1 69 ? 5.293 -4.059 5.957 1 97.31 69 GLU B CA 1
ATOM 1641 C C . GLU B 1 69 ? 6.195 -4.883 6.875 1 97.31 69 GLU B C 1
ATOM 1643 O O . GLU B 1 69 ? 5.746 -5.391 7.906 1 97.31 69 GLU B O 1
ATOM 1648 N N . GLY B 1 70 ? 7.465 -5.043 6.434 1 95.75 70 GLY B N 1
ATOM 1649 C CA . GLY B 1 70 ? 8.422 -5.746 7.273 1 95.75 70 GLY B CA 1
ATOM 1650 C C . GLY B 1 70 ? 9.867 -5.367 6.984 1 95.75 70 GLY B C 1
ATOM 1651 O O . GLY B 1 70 ? 10.188 -4.945 5.871 1 95.75 70 GLY B O 1
ATOM 1652 N N . PHE B 1 71 ? 10.664 -5.406 7.984 1 95.25 71 PHE B N 1
ATOM 1653 C CA . PHE B 1 71 ? 12.109 -5.277 7.836 1 95.25 71 PHE B CA 1
ATOM 1654 C C . PHE B 1 71 ? 12.766 -6.645 7.672 1 95.25 71 PHE B C 1
ATOM 1656 O O . PHE B 1 71 ? 12.828 -7.426 8.625 1 95.25 71 PHE B O 1
ATOM 1663 N N . MET B 1 72 ? 13.172 -6.93 6.48 1 92.94 72 MET B N 1
ATOM 1664 C CA . MET B 1 72 ? 13.844 -8.195 6.203 1 92.94 72 MET B CA 1
ATOM 1665 C C . MET B 1 72 ? 15.328 -8.094 6.531 1 92.94 72 MET B C 1
ATOM 1667 O O . MET B 1 72 ? 16.125 -7.672 5.695 1 92.94 72 MET B O 1
ATOM 1671 N N . MET B 1 73 ? 15.766 -8.594 7.621 1 89.19 73 MET B N 1
ATOM 1672 C CA . MET B 1 73 ? 17.078 -8.336 8.203 1 89.19 73 MET B CA 1
ATOM 1673 C C . MET B 1 73 ? 18.172 -9.062 7.422 1 89.19 73 MET B C 1
ATOM 1675 O O . MET B 1 73 ? 19.25 -8.516 7.199 1 89.19 73 MET B O 1
ATOM 1679 N N . LYS B 1 74 ? 17.891 -10.305 7.047 1 87.69 74 LYS B N 1
ATOM 1680 C CA . LYS B 1 74 ? 18.891 -11.094 6.34 1 87.69 74 LYS B CA 1
ATOM 1681 C C . LYS B 1 74 ? 19.312 -10.422 5.031 1 87.69 74 LYS B C 1
ATOM 1683 O O . LYS B 1 74 ? 20.5 -10.375 4.699 1 87.69 74 LYS B O 1
ATOM 1688 N N . HIS B 1 75 ? 18.406 -9.82 4.418 1 88.44 75 HIS B N 1
ATOM 1689 C CA . HIS B 1 75 ? 18.672 -9.227 3.109 1 88.44 75 HIS B CA 1
ATOM 1690 C C . HIS B 1 75 ? 18.828 -7.715 3.207 1 88.44 75 HIS B C 1
ATOM 1692 O O . HIS B 1 75 ? 19.125 -7.051 2.209 1 88.44 75 HIS B O 1
ATOM 1698 N N . GLN B 1 76 ? 18.531 -7.191 4.469 1 91.62 76 GLN B N 1
ATOM 1699 C CA . GLN B 1 76 ? 18.609 -5.754 4.715 1 91.62 76 GLN B CA 1
ATOM 1700 C C . GLN B 1 76 ? 17.625 -4.992 3.814 1 91.62 76 GLN B C 1
ATOM 1702 O O . GLN B 1 76 ? 18.016 -4.012 3.174 1 91.62 76 GLN B O 1
ATOM 1707 N N . HIS B 1 77 ? 16.469 -5.586 3.703 1 93.62 77 HIS B N 1
ATOM 1708 C CA . HIS B 1 77 ? 15.414 -4.965 2.918 1 93.62 77 HIS B CA 1
ATOM 1709 C C . HIS B 1 77 ? 14.32 -4.41 3.816 1 93.62 77 HIS B C 1
ATOM 1711 O O . HIS B 1 77 ? 13.961 -5.023 4.824 1 93.62 77 HIS B O 1
ATOM 1717 N N . HIS B 1 78 ? 13.844 -3.289 3.527 1 96 78 HIS B N 1
ATOM 1718 C CA . HIS B 1 78 ? 12.555 -2.768 3.971 1 96 78 HIS B CA 1
ATOM 1719 C C . HIS B 1 78 ? 11.469 -3.047 2.939 1 96 78 HIS B C 1
ATOM 1721 O O . HIS B 1 78 ? 11.375 -2.355 1.925 1 96 78 HIS B O 1
ATOM 1727 N N . ALA B 1 79 ? 10.586 -3.992 3.256 1 96.44 79 ALA B N 1
ATOM 1728 C CA . ALA B 1 79 ? 9.648 -4.488 2.254 1 96.44 79 ALA B CA 1
ATOM 1729 C C . ALA B 1 79 ? 8.234 -3.984 2.527 1 96.44 79 ALA B C 1
ATOM 1731 O O . ALA B 1 79 ? 7.777 -3.988 3.674 1 96.44 79 ALA B O 1
ATOM 1732 N N . ILE B 1 80 ? 7.609 -3.523 1.521 1 97.75 80 ILE B N 1
ATOM 1733 C CA . ILE B 1 80 ? 6.176 -3.271 1.521 1 97.75 80 ILE B CA 1
ATOM 1734 C C . ILE B 1 80 ? 5.465 -4.336 0.687 1 97.75 80 ILE B C 1
ATOM 1736 O O . ILE B 1 80 ? 5.824 -4.57 -0.469 1 97.75 80 ILE B O 1
ATOM 1740 N N . PHE B 1 81 ? 4.523 -5.016 1.305 1 97.75 81 PHE B N 1
ATOM 1741 C CA . PHE B 1 81 ? 3.732 -6.047 0.646 1 97.75 81 PHE B CA 1
ATOM 1742 C C . PHE B 1 81 ? 2.342 -5.527 0.301 1 97.75 81 PHE B C 1
ATOM 1744 O O . PHE B 1 81 ? 1.592 -5.113 1.187 1 97.75 81 PHE B O 1
ATOM 1751 N N . ILE B 1 82 ? 2.029 -5.551 -0.956 1 98.69 82 ILE B N 1
ATOM 1752 C CA . ILE B 1 82 ? 0.708 -5.133 -1.412 1 98.69 82 ILE B CA 1
ATOM 1753 C C . ILE B 1 82 ? -0.051 -6.332 -1.97 1 98.69 82 ILE B C 1
ATOM 1755 O O . ILE B 1 82 ? 0.416 -6.992 -2.902 1 98.69 82 ILE B O 1
ATOM 1759 N N . THR B 1 83 ? -1.165 -6.625 -1.4 1 98.69 83 THR B N 1
ATOM 1760 C CA . THR B 1 83 ? -2.012 -7.699 -1.908 1 98.69 83 THR B CA 1
ATOM 1761 C C . THR B 1 83 ? -3.201 -7.133 -2.678 1 98.69 83 THR B C 1
ATOM 1763 O O . THR B 1 83 ? -3.973 -6.332 -2.139 1 98.69 83 THR B O 1
ATOM 1766 N N . PHE B 1 84 ? -3.367 -7.562 -3.904 1 98.88 84 PHE B N 1
ATOM 1767 C CA . PHE B 1 84 ? -4.461 -7.125 -4.762 1 98.88 84 PHE B CA 1
ATOM 1768 C C . PHE B 1 84 ? -5.566 -8.172 -4.805 1 98.88 84 PHE B C 1
ATOM 1770 O O . PHE B 1 84 ? -5.289 -9.375 -4.773 1 98.88 84 PHE B O 1
ATOM 1777 N N . ALA B 1 85 ? -6.793 -7.688 -4.906 1 98.5 85 ALA B N 1
ATOM 1778 C CA . ALA B 1 85 ? -7.84 -8.539 -5.469 1 98.5 85 ALA B CA 1
ATOM 1779 C C . ALA B 1 85 ? -7.613 -8.781 -6.961 1 98.5 85 ALA B C 1
ATOM 1781 O O . ALA B 1 85 ? -7.355 -7.836 -7.711 1 98.5 85 ALA B O 1
ATOM 1782 N N . ALA B 1 86 ? -7.676 -10.055 -7.363 1 98.5 86 ALA B N 1
ATOM 1783 C CA . ALA B 1 86 ? -7.406 -10.383 -8.766 1 98.5 86 ALA B CA 1
ATOM 1784 C C . ALA B 1 86 ? -8.484 -11.297 -9.328 1 98.5 86 ALA B C 1
ATOM 1786 O O . ALA B 1 86 ? -8.969 -12.203 -8.641 1 98.5 86 ALA B O 1
ATOM 1787 N N . SER B 1 87 ? -8.844 -11.055 -10.57 1 97.88 87 SER B N 1
ATOM 1788 C CA . SER B 1 87 ? -9.797 -11.898 -11.281 1 97.88 87 SER B CA 1
ATOM 1789 C C . SER B 1 87 ? -9.18 -12.492 -12.547 1 97.88 87 SER B C 1
ATOM 1791 O O . SER B 1 87 ? -8.422 -11.82 -13.25 1 97.88 87 SER B O 1
ATOM 1793 N N . ILE B 1 88 ? -9.523 -13.727 -12.844 1 97.88 88 ILE B N 1
ATOM 1794 C CA . ILE B 1 88 ? -8.992 -14.422 -14.008 1 97.88 88 ILE B CA 1
ATOM 1795 C C . ILE B 1 88 ? -9.672 -13.906 -15.273 1 97.88 88 ILE B C 1
ATOM 1797 O O . ILE B 1 88 ? -10.906 -13.859 -15.344 1 97.88 88 ILE B O 1
ATOM 1801 N N . THR B 1 89 ? -8.875 -13.523 -16.234 1 97.75 89 THR B N 1
ATOM 1802 C CA . THR B 1 89 ? -9.438 -13.047 -17.5 1 97.75 89 THR B CA 1
ATOM 1803 C C . THR B 1 89 ? -9.078 -14 -18.641 1 97.75 89 THR B C 1
ATOM 1805 O O . THR B 1 89 ? -9.57 -13.844 -19.75 1 97.75 89 THR B O 1
ATOM 1808 N N . GLY B 1 90 ? -8.156 -14.945 -18.359 1 96.56 90 GLY B N 1
ATOM 1809 C CA . GLY B 1 90 ? -7.793 -15.938 -19.359 1 96.56 90 GLY B CA 1
ATOM 1810 C C . GLY B 1 90 ? -6.625 -16.812 -18.953 1 96.56 90 GLY B C 1
ATOM 1811 O O . GLY B 1 90 ? -6.148 -16.719 -17.812 1 96.56 90 GLY B O 1
ATOM 1812 N N . GLY B 1 91 ? -6.332 -17.734 -19.875 1 95.5 91 GLY B N 1
ATOM 1813 C CA . GLY B 1 91 ? -5.203 -18.625 -19.656 1 95.5 91 GLY B CA 1
ATOM 1814 C C . GLY B 1 91 ? -5.598 -19.938 -19 1 95.5 91 GLY B C 1
ATOM 1815 O O . GLY B 1 91 ? -6.766 -20.141 -18.656 1 95.5 91 GLY B O 1
ATOM 1816 N N . ASP B 1 92 ? -4.59 -20.859 -18.984 1 96.44 92 ASP B N 1
ATOM 1817 C CA . ASP B 1 92 ? -4.695 -22.141 -18.297 1 96.44 92 ASP B CA 1
ATOM 1818 C C . ASP B 1 92 ? -3.572 -22.312 -17.281 1 96.44 92 ASP B C 1
ATOM 1820 O O . ASP B 1 92 ? -2.496 -21.734 -17.438 1 96.44 92 ASP B O 1
ATOM 1824 N N . ILE B 1 93 ? -3.906 -23.062 -16.359 1 96.75 93 ILE B N 1
ATOM 1825 C CA . ILE B 1 93 ? -2.9 -23.312 -15.32 1 96.75 93 ILE B CA 1
ATOM 1826 C C . ILE B 1 93 ? -1.684 -24 -15.938 1 96.75 93 ILE B C 1
ATOM 1828 O O . ILE B 1 93 ? -1.786 -25.109 -16.438 1 96.75 93 ILE B O 1
ATOM 1832 N N . GLU B 1 94 ? -0.632 -23.344 -15.953 1 97.5 94 GLU B N 1
ATOM 1833 C CA . GLU B 1 94 ? 0.673 -23.812 -16.406 1 97.5 94 GLU B CA 1
ATOM 1834 C C . GLU B 1 94 ? 1.799 -22.969 -15.82 1 97.5 94 GLU B C 1
ATOM 1836 O O . GLU B 1 94 ? 1.968 -21.797 -16.203 1 97.5 94 GLU B O 1
ATOM 1841 N N . ILE B 1 95 ? 2.57 -23.547 -15.047 1 97.62 95 ILE B N 1
ATOM 1842 C CA . ILE B 1 95 ? 3.645 -22.828 -14.383 1 97.62 95 ILE B CA 1
ATOM 1843 C C . ILE B 1 95 ? 4.727 -22.469 -15.398 1 97.62 95 ILE B C 1
ATOM 1845 O O . ILE B 1 95 ? 5.293 -23.344 -16.047 1 97.62 95 ILE B O 1
ATOM 1849 N N . GLN B 1 96 ? 5.023 -21.172 -15.562 1 97.44 96 GLN B N 1
ATOM 1850 C CA . GLN B 1 96 ? 6.078 -20.703 -16.453 1 97.44 96 GLN B CA 1
ATOM 1851 C C . GLN B 1 96 ? 7.418 -20.625 -15.734 1 97.44 96 GLN B C 1
ATOM 1853 O O . GLN B 1 96 ? 8.461 -20.938 -16.312 1 97.44 96 GLN B O 1
ATOM 1858 N N . ASP B 1 97 ? 7.414 -20.188 -14.516 1 96.69 97 ASP B N 1
ATOM 1859 C CA . ASP B 1 97 ? 8.609 -20.094 -13.68 1 96.69 97 ASP B CA 1
ATOM 1860 C C . ASP B 1 97 ? 8.766 -21.344 -12.82 1 96.69 97 ASP B C 1
ATOM 1862 O O . ASP B 1 97 ? 8.531 -21.312 -11.609 1 96.69 97 ASP B O 1
ATOM 1866 N N . THR B 1 98 ? 9.328 -22.406 -13.32 1 96.94 98 THR B N 1
ATOM 1867 C CA . THR B 1 98 ? 9.438 -23.703 -12.648 1 96.94 98 THR B CA 1
ATOM 1868 C C . THR B 1 98 ? 10.609 -23.703 -11.672 1 96.94 98 THR B C 1
ATOM 1870 O O . THR B 1 98 ? 10.773 -24.656 -10.898 1 96.94 98 THR B O 1
ATOM 1873 N N . GLU B 1 99 ? 11.359 -22.672 -11.672 1 97.19 99 GLU B N 1
ATOM 1874 C CA . GLU B 1 99 ? 12.5 -22.578 -10.758 1 97.19 99 GLU B CA 1
ATOM 1875 C C . GLU B 1 99 ? 12.07 -22.109 -9.375 1 97.19 99 GLU B C 1
ATOM 1877 O O . GLU B 1 99 ? 12.695 -22.453 -8.375 1 97.19 99 GLU B O 1
ATOM 1882 N N . THR B 1 100 ? 11.039 -21.359 -9.359 1 97 100 THR B N 1
ATOM 1883 C CA . THR B 1 100 ? 10.625 -20.766 -8.094 1 97 100 THR B CA 1
ATOM 1884 C C . THR B 1 100 ? 9.367 -21.438 -7.555 1 97 100 THR B C 1
ATOM 1886 O O . THR B 1 100 ? 9.164 -21.516 -6.344 1 97 100 THR B O 1
ATOM 1889 N N . VAL B 1 101 ? 8.555 -21.922 -8.453 1 97.88 101 VAL B N 1
ATOM 1890 C CA . VAL B 1 101 ? 7.266 -22.484 -8.078 1 97.88 101 VAL B CA 1
ATOM 1891 C C . VAL B 1 101 ? 7.164 -23.922 -8.609 1 97.88 101 VAL B C 1
ATOM 1893 O O . VAL B 1 101 ? 7.48 -24.188 -9.773 1 97.88 101 VAL B O 1
ATOM 1896 N N . SER B 1 102 ? 6.66 -24.797 -7.738 1 98 102 SER B N 1
ATOM 1897 C CA . SER B 1 102 ? 6.625 -26.203 -8.133 1 98 102 SER B CA 1
ATOM 1898 C C . SER B 1 102 ? 5.199 -26.672 -8.406 1 98 102 SER B C 1
ATOM 1900 O O . SER B 1 102 ? 4.984 -27.594 -9.18 1 98 102 SER B O 1
ATOM 1902 N N . ARG B 1 103 ? 4.258 -26.047 -7.695 1 98.31 103 ARG B N 1
ATOM 1903 C CA . ARG B 1 103 ? 2.869 -26.484 -7.824 1 98.31 103 ARG B CA 1
ATOM 1904 C C . ARG B 1 103 ? 1.918 -25.297 -7.719 1 98.31 103 ARG B C 1
ATOM 1906 O O . ARG B 1 103 ? 2.27 -24.25 -7.148 1 98.31 103 ARG B O 1
ATOM 1913 N N . VAL B 1 104 ? 0.8 -25.453 -8.336 1 98.25 104 VAL B N 1
ATOM 1914 C CA . VAL B 1 104 ? -0.33 -24.531 -8.242 1 98.25 104 VAL B CA 1
ATOM 1915 C C . VAL B 1 104 ? -1.609 -25.312 -7.953 1 98.25 104 VAL B C 1
ATOM 1917 O O . VAL B 1 104 ? -1.834 -26.391 -8.523 1 98.25 104 VAL B O 1
ATOM 1920 N N . LYS B 1 105 ? -2.408 -24.812 -7.047 1 97.5 105 LYS B N 1
ATOM 1921 C CA . LYS B 1 105 ? -3.658 -25.516 -6.797 1 97.5 105 LYS B CA 1
ATOM 1922 C C . LYS B 1 105 ? -4.727 -24.578 -6.25 1 97.5 105 LYS B C 1
ATOM 1924 O O . LYS B 1 105 ? -4.41 -23.594 -5.59 1 97.5 105 LYS B O 1
ATOM 1929 N N . TRP B 1 106 ? -5.934 -24.953 -6.539 1 98.19 106 TRP B N 1
ATOM 1930 C CA . TRP B 1 106 ? -7.082 -24.359 -5.863 1 98.19 106 TRP B CA 1
ATOM 1931 C C . TRP B 1 106 ? -7.32 -25.031 -4.512 1 98.19 106 TRP B C 1
ATOM 1933 O O . TRP B 1 106 ? -7.352 -26.266 -4.418 1 98.19 106 TRP B O 1
ATOM 1943 N N . VAL B 1 107 ? -7.434 -24.203 -3.539 1 97.5 107 VAL B N 1
ATOM 1944 C CA . VAL B 1 107 ? -7.691 -24.734 -2.203 1 97.5 107 VAL B CA 1
ATOM 1945 C C . VAL B 1 107 ? -8.844 -23.969 -1.558 1 97.5 107 VAL B C 1
ATOM 1947 O O . VAL B 1 107 ? -9.047 -22.781 -1.842 1 97.5 107 VAL B O 1
ATOM 1950 N N . SER B 1 108 ? -9.625 -24.672 -0.678 1 97.75 108 SER B N 1
ATOM 1951 C CA . SER B 1 108 ? -10.68 -23.969 0.038 1 97.75 108 SER B CA 1
ATOM 1952 C C . SER B 1 108 ? -10.109 -22.844 0.904 1 97.75 108 SER B C 1
ATOM 1954 O O . SER B 1 108 ? -8.953 -22.906 1.337 1 97.75 108 SER B O 1
ATOM 1956 N N . LEU B 1 109 ? -10.914 -21.859 1.135 1 96.06 109 LEU B N 1
ATOM 1957 C CA . LEU B 1 109 ? -10.469 -20.766 1.988 1 96.06 109 LEU B CA 1
ATOM 1958 C C . LEU B 1 109 ? -10.039 -21.281 3.357 1 96.06 109 LEU B C 1
ATOM 1960 O O . LEU B 1 109 ? -9.055 -20.812 3.922 1 96.06 109 LEU B O 1
ATOM 1964 N N . ASP B 1 110 ? -10.758 -22.25 3.881 1 95 110 ASP B N 1
ATOM 1965 C CA . ASP B 1 110 ? -10.422 -22.828 5.18 1 95 110 ASP B CA 1
ATOM 1966 C C . ASP B 1 110 ? -9.047 -23.5 5.141 1 95 110 ASP B C 1
ATOM 1968 O O . ASP B 1 110 ? -8.227 -23.297 6.043 1 95 110 ASP B O 1
ATOM 1972 N N . GLU B 1 111 ? -8.859 -24.281 4.191 1 96.56 111 GLU B N 1
ATOM 1973 C CA . GLU B 1 111 ? -7.562 -24.938 4.035 1 96.56 111 GLU B CA 1
ATOM 1974 C C . GLU B 1 111 ? -6.445 -23.922 3.828 1 96.56 111 GLU B C 1
ATOM 1976 O O . GLU B 1 111 ? -5.344 -24.078 4.355 1 96.56 111 GLU B O 1
ATOM 1981 N N . ALA B 1 112 ? -6.703 -22.953 3.023 1 97.06 112 ALA B N 1
ATOM 1982 C CA . ALA B 1 112 ? -5.723 -21.891 2.775 1 97.06 112 ALA B CA 1
ATOM 1983 C C . ALA B 1 112 ? -5.312 -21.203 4.078 1 97.06 112 ALA B C 1
ATOM 1985 O O . ALA B 1 112 ? -4.141 -20.875 4.27 1 97.06 112 ALA B O 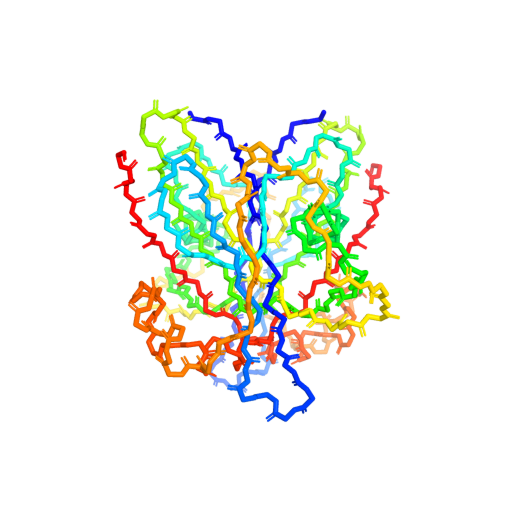1
ATOM 1986 N N . ASP B 1 113 ? -6.266 -20.984 4.945 1 95.75 113 ASP B N 1
ATOM 1987 C CA . ASP B 1 113 ? -5.992 -20.344 6.227 1 95.75 113 ASP B CA 1
ATOM 1988 C C . ASP B 1 113 ? -5.031 -21.188 7.066 1 95.75 113 ASP B C 1
ATOM 1990 O O . ASP B 1 113 ? -4.234 -20.656 7.836 1 95.75 113 ASP B O 1
ATOM 1994 N N . GLU B 1 114 ? -5.094 -22.422 6.914 1 95.44 114 GLU B N 1
ATOM 1995 C CA . GLU B 1 114 ? -4.184 -23.328 7.613 1 95.44 114 GLU B CA 1
ATOM 1996 C C . GLU B 1 114 ? -2.775 -23.25 7.031 1 95.44 114 GLU B C 1
ATOM 1998 O O . GLU B 1 114 ? -1.788 -23.344 7.762 1 95.44 114 GLU B O 1
ATOM 2003 N N . LEU B 1 115 ? -2.719 -23.047 5.809 1 94.31 115 LEU B N 1
ATOM 2004 C CA . LEU B 1 115 ? -1.437 -23.016 5.113 1 94.31 115 LEU B CA 1
ATOM 2005 C C . LEU B 1 115 ? -0.766 -21.656 5.273 1 94.31 115 LEU B C 1
ATOM 2007 O O . LEU B 1 115 ? 0.46 -21.547 5.188 1 94.31 115 LEU B O 1
ATOM 2011 N N . MET B 1 116 ? -1.561 -20.641 5.43 1 92.56 116 MET B N 1
ATOM 2012 C CA . MET B 1 116 ? -1.078 -19.281 5.613 1 92.56 116 MET B CA 1
ATOM 2013 C C . MET B 1 116 ? -1.643 -18.672 6.891 1 92.56 116 MET B C 1
ATOM 2015 O O . MET B 1 116 ? -2.404 -17.703 6.84 1 92.56 116 MET B O 1
ATOM 2019 N N . PRO B 1 117 ? -1.22 -19.062 7.988 1 87.31 117 PRO B N 1
ATOM 2020 C CA . PRO B 1 117 ? -1.827 -18.688 9.266 1 87.31 117 PRO B CA 1
ATOM 2021 C C . PRO B 1 117 ? -1.469 -17.25 9.68 1 87.31 117 PRO B C 1
ATOM 2023 O O . PRO B 1 117 ? -1.998 -16.75 10.672 1 87.31 117 PRO B O 1
ATOM 2026 N N . TYR B 1 118 ? -0.72 -16.594 8.992 1 80.62 118 TYR B N 1
ATOM 2027 C CA . TYR B 1 118 ? -0.222 -15.281 9.383 1 80.62 118 TYR B CA 1
ATOM 2028 C C . TYR B 1 118 ? -1.215 -14.188 9.008 1 80.62 118 TYR B C 1
ATOM 2030 O O . TYR B 1 118 ? -1.073 -13.039 9.43 1 80.62 118 TYR B O 1
ATOM 2038 N N . TYR B 1 119 ? -2.127 -14.438 8.219 1 85.06 119 TYR B N 1
ATOM 2039 C CA . TYR B 1 119 ? -3.182 -13.469 7.934 1 85.06 119 TYR B CA 1
ATOM 2040 C C . TYR B 1 119 ? -4.215 -13.445 9.055 1 85.06 119 TYR B C 1
ATOM 2042 O O . TYR B 1 119 ? -5.02 -14.375 9.188 1 85.06 119 TYR B O 1
ATOM 2050 N N . LYS B 1 120 ? -4.156 -12.336 9.758 1 77.38 120 LYS B N 1
ATOM 2051 C CA . LYS B 1 120 ? -5.082 -12.195 10.883 1 77.38 120 LYS B CA 1
ATOM 2052 C C . LYS B 1 120 ? -6.527 -12.188 10.398 1 77.38 120 LYS B C 1
ATOM 2054 O O . LYS B 1 120 ? -6.879 -11.453 9.477 1 77.38 120 LYS B O 1
ATOM 2059 N N . GLY B 1 121 ? -7.383 -13.141 10.984 1 86.69 121 GLY B N 1
ATOM 2060 C CA . GLY B 1 121 ? -8.789 -13.25 10.625 1 86.69 121 GLY B CA 1
ATOM 2061 C C . GLY B 1 121 ? -9.023 -14.164 9.438 1 86.69 121 GLY B C 1
ATOM 2062 O O . GLY B 1 121 ? -10.172 -14.477 9.109 1 86.69 121 GLY B O 1
ATOM 2063 N N . GLY B 1 122 ? -7.898 -14.5 8.758 1 91.69 122 GLY B N 1
ATOM 2064 C CA . GLY B 1 122 ? -8 -15.398 7.625 1 91.69 122 GLY B CA 1
ATOM 2065 C C . GLY B 1 122 ? -8.227 -14.68 6.309 1 91.69 122 GLY B C 1
ATOM 2066 O O . GLY B 1 122 ? -8.383 -13.453 6.281 1 91.69 122 GLY B O 1
ATOM 2067 N N . LEU B 1 123 ? -8.289 -15.469 5.215 1 94.12 123 LEU B N 1
ATOM 2068 C CA . LEU B 1 123 ? -8.398 -14.922 3.867 1 94.12 123 LEU B CA 1
ATOM 2069 C C . LEU B 1 123 ? -9.773 -14.312 3.639 1 94.12 123 LEU B C 1
ATOM 2071 O O . LEU B 1 123 ? -9.906 -13.344 2.889 1 94.12 123 LEU B O 1
ATOM 2075 N N . LYS B 1 124 ? -10.758 -14.898 4.297 1 92.44 124 LYS B N 1
ATOM 2076 C CA . LYS B 1 124 ? -12.102 -14.328 4.164 1 92.44 124 LYS B CA 1
ATOM 2077 C C . LYS B 1 124 ? -12.133 -12.875 4.633 1 92.44 124 LYS B C 1
ATOM 2079 O O . LYS B 1 124 ? -12.781 -12.031 4.012 1 92.44 124 LYS B O 1
ATOM 2084 N N . GLN B 1 125 ? -11.484 -12.641 5.738 1 93.69 125 GLN B N 1
ATOM 2085 C CA . GLN B 1 125 ? -11.391 -11.266 6.23 1 93.69 125 GLN B CA 1
ATOM 2086 C C . GLN B 1 125 ? -10.555 -10.398 5.293 1 93.69 125 GLN B C 1
ATOM 2088 O O . GLN B 1 125 ? -10.883 -9.242 5.055 1 93.69 125 GLN B O 1
ATOM 2093 N N . LEU B 1 126 ? -9.469 -11 4.809 1 94.75 126 LEU B N 1
ATOM 2094 C CA . LEU B 1 126 ? -8.602 -10.297 3.875 1 94.75 126 LEU B CA 1
ATOM 2095 C C . LEU B 1 126 ? -9.383 -9.828 2.648 1 94.75 126 LEU B C 1
ATOM 2097 O O . LEU B 1 126 ? -9.156 -8.727 2.145 1 94.75 126 LEU B O 1
ATOM 2101 N N . LEU B 1 127 ? -10.312 -10.602 2.219 1 95.56 127 LEU B N 1
ATOM 2102 C CA . LEU B 1 127 ? -11.109 -10.328 1.03 1 95.56 127 LEU B CA 1
ATOM 2103 C C . LEU B 1 127 ? -11.992 -9.102 1.239 1 95.56 127 LEU B C 1
ATOM 2105 O O . LEU B 1 127 ? -12.508 -8.531 0.275 1 95.56 127 LEU B O 1
ATOM 2109 N N . LYS B 1 128 ? -12.188 -8.695 2.473 1 95.06 128 LYS B N 1
ATOM 2110 C CA . LYS B 1 128 ? -13.031 -7.543 2.777 1 95.06 128 LYS B CA 1
ATOM 2111 C C . LYS B 1 128 ? -12.266 -6.234 2.594 1 95.06 128 LYS B C 1
ATOM 2113 O O . LYS B 1 128 ? -12.859 -5.156 2.59 1 95.06 128 LYS B O 1
ATOM 2118 N N . GLY B 1 129 ? -10.945 -6.359 2.529 1 96.44 129 GLY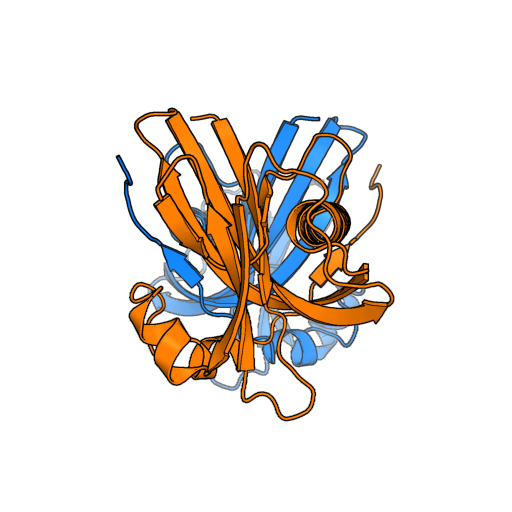 B N 1
ATOM 2119 C CA . GLY B 1 129 ? -10.172 -5.156 2.27 1 96.44 129 GLY B CA 1
ATOM 2120 C C . GLY B 1 129 ? -10.625 -4.414 1.024 1 96.44 129 GLY B C 1
ATOM 2121 O O . GLY B 1 129 ? -10.992 -5.035 0.026 1 96.44 129 GLY B O 1
ATOM 2122 N N . ASP B 1 130 ? -10.523 -3.092 1.092 1 97.44 130 ASP B N 1
ATOM 2123 C CA . ASP B 1 130 ? -11.031 -2.293 -0.019 1 97.44 130 ASP B CA 1
ATOM 2124 C C . ASP B 1 130 ? -10.344 -0.93 -0.075 1 97.44 130 ASP B C 1
ATOM 2126 O O . ASP B 1 130 ? -10.93 0.081 0.323 1 97.44 130 ASP B O 1
ATOM 2130 N N . ALA B 1 131 ? -9.234 -0.851 -0.617 1 98 131 ALA B N 1
ATOM 2131 C CA . ALA B 1 131 ? -8.555 0.408 -0.916 1 98 131 ALA B CA 1
ATOM 2132 C C . ALA B 1 131 ? -8.297 0.548 -2.412 1 98 131 ALA B C 1
ATOM 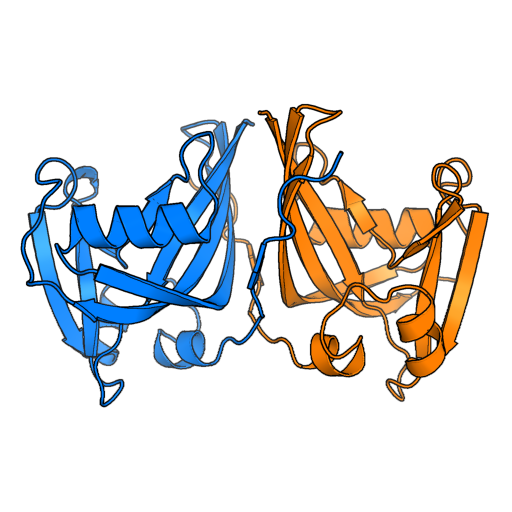2134 O O . ALA B 1 131 ? -7.715 -0.346 -3.033 1 98 131 ALA B O 1
ATOM 2135 N N . PRO B 1 132 ? -8.711 1.635 -2.998 1 97.31 132 PRO B N 1
ATOM 2136 C CA . PRO B 1 132 ? -8.414 1.8 -4.422 1 97.31 132 PRO B CA 1
ATOM 2137 C C . PRO B 1 132 ? -6.918 1.898 -4.703 1 97.31 132 PRO B C 1
ATOM 2139 O O . PRO B 1 132 ? -6.164 2.412 -3.875 1 97.31 132 PRO B O 1
ATOM 2142 N N . TYR B 1 133 ? -6.492 1.373 -5.801 1 97.88 133 TYR B N 1
ATOM 2143 C CA . TYR B 1 133 ? -5.172 1.558 -6.391 1 97.88 133 TYR B CA 1
ATOM 2144 C C . TYR B 1 133 ? -5.238 2.488 -7.598 1 97.88 133 TYR B C 1
ATOM 2146 O O . TYR B 1 133 ? -6.039 2.275 -8.508 1 97.88 133 TYR B O 1
ATOM 2154 N N . VAL B 1 134 ? -4.391 3.5 -7.551 1 95.75 134 VAL B N 1
ATOM 2155 C CA . VAL B 1 134 ? -4.406 4.461 -8.648 1 95.75 134 VAL B CA 1
ATOM 2156 C C . VAL B 1 134 ? -2.986 4.684 -9.164 1 95.75 134 VAL B C 1
ATOM 2158 O O . VAL B 1 134 ? -2.105 5.109 -8.414 1 95.75 134 VAL B O 1
ATOM 2161 N N . PHE B 1 135 ? -2.75 4.355 -10.391 1 96.25 135 PHE B N 1
ATOM 2162 C CA . PHE B 1 135 ? -1.503 4.734 -11.039 1 96.25 135 PHE B CA 1
ATOM 2163 C C . PHE B 1 135 ? -1.596 6.145 -11.609 1 96.25 135 PHE B C 1
ATOM 2165 O O . PHE B 1 135 ? -2.4 6.406 -12.508 1 96.25 135 PHE B O 1
ATOM 2172 N N . GLN B 1 136 ? -0.772 7.043 -11.125 1 93.31 136 GLN B N 1
ATOM 2173 C CA . GLN B 1 136 ? -0.838 8.461 -11.477 1 93.31 136 GLN B CA 1
ATOM 2174 C C . GLN B 1 136 ? -0.029 8.742 -12.742 1 93.31 136 GLN B C 1
ATOM 2176 O O . GLN B 1 136 ? -0.034 9.875 -13.242 1 93.31 136 GLN B O 1
ATOM 2181 N N . GLY B 1 137 ? 0.638 7.73 -13.188 1 93 137 GLY B N 1
ATOM 2182 C CA . GLY B 1 137 ? 1.439 7.91 -14.391 1 93 137 GLY B CA 1
ATOM 2183 C C . GLY B 1 137 ? 2.814 8.484 -14.102 1 93 137 GLY B C 1
ATOM 2184 O O . GLY B 1 137 ? 3.389 8.242 -13.039 1 93 137 GLY B O 1
ATOM 2185 N N . GLU B 1 138 ? 3.395 9.023 -15.18 1 87.88 138 GLU B N 1
ATOM 2186 C CA . GLU B 1 138 ? 4.676 9.719 -15.086 1 87.88 138 GLU B CA 1
ATOM 2187 C C . GLU B 1 138 ? 4.48 11.195 -14.766 1 87.88 138 GLU B C 1
ATOM 2189 O O . GLU B 1 138 ? 3.754 11.898 -15.469 1 87.88 138 GLU B O 1
ATOM 2194 N N . VAL B 1 139 ? 4.957 11.578 -13.586 1 82.25 139 VAL B N 1
ATOM 2195 C CA . VAL B 1 139 ? 4.805 12.969 -13.164 1 82.25 139 VAL B CA 1
ATOM 2196 C C . VAL B 1 139 ? 6.121 13.719 -13.367 1 82.25 139 VAL B C 1
ATOM 2198 O O . VAL B 1 139 ? 7.18 13.25 -12.938 1 82.25 139 VAL B O 1
ATOM 2201 N N . ASN B 1 140 ? 6.105 14.766 -14.016 1 73.81 140 ASN B N 1
ATOM 2202 C CA . ASN B 1 140 ? 7.293 15.547 -14.344 1 73.81 140 ASN B CA 1
ATOM 2203 C C . ASN B 1 140 ? 7.629 16.531 -13.227 1 73.81 140 ASN B C 1
ATOM 2205 O O . ASN B 1 140 ? 6.734 17.125 -12.625 1 73.81 140 ASN B O 1
#

Secondary structure (DSSP, 8-state):
-EEEEEEEEEEB-TTS-EEEEEEETTTTEEE-SEEEPPTT--HHHHHHHHHHHHHSEEEEEEEEEEEEEEEETTTTEEEEEEEEEEEEEEE----S-TTTEEEEEEEEHHHHHHH-TTSTTHHHHHTT-BB-EEEEEEE-/-EEEEEEEEEEB-TTS-EEEEEEETTTTEEE-SEEEPPTT--HHHHHHHHHHHHHSEEEEEEEEEEEEEEEETTTTEEEEEEEEEEEEEEE----S-TTTEEEEEEEEHHHHHHH-TTSTTHHHHHTT-BB-EEEEEEE-

Foldseek 3Di:
DAEWEKEFEFEADPVSFKTKWFAWPVVRAIDGQIGTDDPPDDNQRRHQVSCCQAFVFGKGWWFWLDWDWDQDPVVRYTYIYTYTYIYTPDGHGDHNNCPTTPDMDIDGQVVVCVRVVPPPPGVVNSVPGGHGDDDPPDDD/DAEWEKEFEFEADPVSFKTKWFAWPVVRAIDGQIGTDDPPDDNQRRHQVSCCQAFVFGKGWWFWLDWDWDQDPVVRYTYIYTYTYIYTPDGHGDHNNCPTTPDMDIDGQVVVCVRVVPPVPGVVNSVPGGHGDDDPPDDD

Radius of gyration: 19.47 Å; Cα contacts (8 Å, |Δi|>4): 709; chains: 2; bounding box: 37×54×41 Å

Sequence (280 aa):
MKRVDVVYSLIVDEKEENVLMVHNIKYDNWSLPGGSVEPGETLAEAAVREAWEETGLTVEVSRVLTVNEGFMMKHQHHAIFITFAASITGGDIEIQDTETVSRVKWVSLDEADELMPYYKGGLKQLLKGDAPYVFQGEVNMKRVDVVYSLIVDEKEENVLMVHNIKYDNWSLPGGSVEPGETLAEAAVREAWEETGLTVEVSRVLTVNEGFMMKHQHHAIFITFAASITGGDIEIQDTETVSRVKWVSLDEADELMPYYKGGLKQLLKGDAPYVFQGEVN

Nearest PDB structures (foldseek):
  5ggc-assembly1_A  TM=8.732E-01  e=8.950E-11  Mycolicibacterium smegmatis MC2 155
  5xd4-assembly1_A  TM=8.454E-01  e=2.588E-10  Mycolicibacterium smegmatis MC2 155
  2b0v-assembly1_A  TM=8.056E-01  e=3.090E-10  Nitrosomonas europaea
  6m6y-assembly1_A  TM=8.396E-01  e=3.912E-10  Mycolicibacterium smegmatis MC2 155
  3i7u-assembly1_B  TM=8.039E-01  e=7.941E-10  Aquifex aeolicus VF5

Organism: NCBI:txid1508404